Protein AF-A0AA35XM94-F1 (afdb_monomer)

Radius of gyration: 19.19 Å; Cα contacts (8 Å, |Δi|>4): 245; chains: 1; bounding box: 43×42×53 Å

pLDDT: mean 86.6, std 15.71, range [34.19, 97.94]

Nearest PDB structures (foldseek):
  2pz0-assembly1_A  TM=8.069E-01  e=9.575E-07  Caldanaerobacter subterraneus subsp. tengcongensis MB4
  2o55-assembly1_A  TM=7.259E-01  e=1.777E-05  Galdieria sulphuraria
  5t91-assembly1_A  TM=6.962E-01  e=1.569E-05  Bacillus subtilis subsp. subtilis str. 168
  5t9b-assembly1_G  TM=6.552E-01  e=2.278E-05  Bacillus subtilis subsp. subtilis str. 168
  4r7o-assembly5_E  TM=6.348E-01  e=8.400E-05  Bacillus anthracis str. Ames

Secondary structure (DSSP, 8-state):
-PPPPHHHH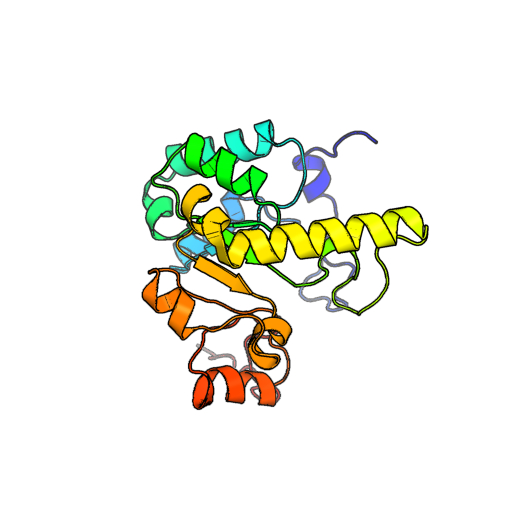TTSBTTTT---GGGTT-BPPPHHHHHHHHHHTT--EEEE--SS-HHHHHHHHHHHHHH-GGGGGTEEEEES-HHHHHHHHHH-TTS-EEEEE-TTTTTB-TTS-BS--SHHHHHHHHHHHHHHHHHIIIIIHHHTT-SEEEEBHHHHHTTSS-HHHHHHTT-EE-BB---SHHHHHIIIIIS---B--S-SSPTT--------

Foldseek 3Di:
DDDDDPVRQQVDQPCPVPPDPVSPSPGDDDPVRVVVVCVVVVAADAAEDDDDDLVVVLVVVVVVCVVPVVNQVRYEYEYCDLVSLLVNCVSPVSRAYEYEAEQLVQQADPVRHGPDPDPVSNVVSNVVSVVVLVCCLPPSCVSSVHQEYEYEPVCVVVVVDDQVSCVVVNHAYEYDDQEAPVSVCCCCPPVVHHYHYPDPDHPPDDDDDPPD

Structure (mmCIF, N/CA/C/O backbone):
data_AF-A0AA35XM94-F1
#
_entry.id   AF-A0AA35XM94-F1
#
loop_
_atom_site.group_PDB
_atom_site.id
_atom_site.type_symbol
_atom_site.label_atom_id
_atom_site.label_alt_id
_atom_site.label_comp_id
_atom_site.label_asym_id
_atom_site.label_entity_id
_atom_site.label_seq_id
_atom_site.pdbx_PDB_ins_code
_atom_site.Cartn_x
_atom_site.Cartn_y
_atom_site.Cartn_z
_atom_site.occupancy
_atom_site.B_iso_or_equiv
_atom_site.auth_seq_id
_atom_site.auth_comp_id
_atom_site.auth_asym_id
_atom_site.auth_atom_id
_atom_site.pdbx_PDB_model_num
ATOM 1 N N . MET A 1 1 ? 22.156 15.763 -5.539 1.00 34.19 1 MET A N 1
ATOM 2 C CA . MET A 1 1 ? 21.537 15.409 -6.837 1.00 34.19 1 MET A CA 1
ATOM 3 C C . MET A 1 1 ? 20.219 16.161 -6.951 1.00 34.19 1 MET A C 1
ATOM 5 O O . MET A 1 1 ? 19.369 15.981 -6.090 1.00 34.19 1 MET A O 1
ATOM 9 N N . GLY A 1 2 ? 20.091 17.080 -7.913 1.00 39.72 2 GLY A N 1
ATOM 10 C CA . GLY A 1 2 ? 18.893 17.915 -8.070 1.00 39.72 2 GLY A CA 1
ATOM 11 C C . GLY A 1 2 ? 17.691 17.101 -8.551 1.00 39.72 2 GLY A C 1
ATOM 12 O O . GLY A 1 2 ? 17.843 16.205 -9.380 1.00 39.72 2 GLY A O 1
ATOM 13 N N . ALA A 1 3 ? 16.502 17.389 -8.021 1.00 45.69 3 ALA A N 1
ATOM 14 C CA . ALA A 1 3 ? 15.280 16.701 -8.416 1.00 45.69 3 ALA A CA 1
ATOM 15 C C . ALA A 1 3 ? 14.979 16.956 -9.904 1.00 45.69 3 ALA A C 1
ATOM 17 O O . ALA A 1 3 ? 14.943 18.099 -10.355 1.00 45.69 3 ALA A O 1
ATOM 18 N N . VAL A 1 4 ? 14.751 15.891 -10.675 1.00 57.19 4 VAL A N 1
ATOM 19 C CA . VAL A 1 4 ? 14.356 16.013 -12.084 1.00 57.19 4 VAL A CA 1
ATOM 20 C C . VAL A 1 4 ? 12.900 16.480 -12.160 1.00 57.19 4 VAL A C 1
ATOM 22 O O . VAL A 1 4 ? 12.028 15.851 -11.546 1.00 57.19 4 VAL A O 1
ATOM 25 N N . SER A 1 5 ? 12.639 17.552 -12.918 1.00 58.47 5 SER A N 1
ATOM 26 C CA . SER A 1 5 ? 11.295 18.099 -13.152 1.00 58.47 5 SER A CA 1
ATOM 27 C C . SER A 1 5 ? 10.383 17.108 -13.888 1.00 58.47 5 SER A C 1
ATOM 29 O O . SER A 1 5 ? 10.854 16.257 -14.642 1.00 58.47 5 SER A O 1
ATOM 31 N N . CYS A 1 6 ? 9.066 17.225 -13.693 1.00 54.06 6 CYS A N 1
ATOM 32 C CA . CYS A 1 6 ? 8.070 16.338 -14.310 1.00 54.06 6 CYS A CA 1
ATOM 33 C C . CYS A 1 6 ? 8.180 16.322 -15.849 1.00 54.06 6 CYS A C 1
ATOM 35 O O . CYS A 1 6 ? 8.241 15.258 -16.463 1.00 54.06 6 CYS A O 1
ATOM 37 N N . THR A 1 7 ? 8.350 17.498 -16.463 1.00 48.09 7 THR A N 1
ATOM 38 C CA . THR A 1 7 ? 8.560 17.658 -17.912 1.00 48.09 7 THR A CA 1
ATOM 39 C C . THR A 1 7 ? 9.803 16.922 -18.403 1.00 48.09 7 THR A C 1
ATOM 41 O O . THR A 1 7 ? 9.774 16.304 -19.461 1.00 48.09 7 THR A O 1
ATOM 44 N N . ARG A 1 8 ? 10.886 16.929 -17.615 1.00 48.47 8 ARG A N 1
ATOM 45 C CA . ARG A 1 8 ? 12.134 16.241 -17.960 1.00 48.47 8 ARG A CA 1
ATOM 46 C C . ARG A 1 8 ? 12.056 14.732 -17.707 1.00 48.47 8 ARG A C 1
ATOM 48 O O . ARG A 1 8 ? 12.749 13.988 -18.386 1.00 48.47 8 ARG A O 1
ATOM 55 N N . ARG A 1 9 ? 11.182 14.260 -16.804 1.00 57.84 9 ARG A N 1
ATOM 56 C CA . ARG A 1 9 ? 10.916 12.820 -16.620 1.00 57.84 9 ARG A CA 1
ATOM 57 C C . ARG A 1 9 ? 10.095 12.206 -17.748 1.00 57.84 9 ARG A C 1
ATOM 59 O O . ARG A 1 9 ? 10.367 11.077 -18.117 1.00 57.84 9 ARG A O 1
ATOM 66 N N . ARG A 1 10 ? 9.180 12.963 -18.361 1.00 54.84 10 ARG A N 1
ATOM 67 C CA . ARG A 1 10 ? 8.447 12.548 -19.578 1.00 54.84 10 ARG A CA 1
ATOM 68 C C . ARG A 1 10 ? 9.329 12.389 -20.826 1.00 54.84 10 ARG A C 1
ATOM 70 O O . ARG A 1 10 ? 8.825 11.991 -21.875 1.00 54.84 10 ARG A O 1
ATOM 77 N N . LEU A 1 11 ? 10.603 12.775 -20.738 1.00 51.56 11 LEU A N 1
ATOM 78 C CA . LEU A 1 11 ? 11.608 12.539 -21.775 1.00 51.56 11 LEU A CA 1
ATOM 79 C C . LEU A 1 11 ? 12.367 11.228 -21.553 1.00 51.56 11 LEU A C 1
ATOM 81 O O . LEU A 1 11 ? 13.050 10.781 -22.468 1.00 51.56 11 LEU A O 1
ATOM 85 N N . PHE A 1 12 ? 12.283 10.636 -20.356 1.00 53.44 12 PHE A N 1
ATOM 86 C CA . PHE A 1 12 ? 12.864 9.326 -20.122 1.00 53.44 12 PHE A CA 1
ATOM 87 C C . PHE A 1 12 ? 11.940 8.262 -20.683 1.00 53.44 12 PHE A C 1
ATOM 89 O O . PHE A 1 12 ? 10.761 8.196 -20.334 1.00 53.44 12 PHE A O 1
ATOM 96 N N . ASP A 1 13 ? 12.528 7.442 -21.539 1.00 52.53 13 ASP A N 1
ATOM 97 C CA . ASP A 1 13 ? 11.918 6.226 -22.022 1.00 52.53 13 ASP A CA 1
ATOM 98 C C . ASP A 1 13 ? 11.781 5.239 -20.851 1.00 52.53 13 ASP A C 1
ATOM 100 O O . ASP A 1 13 ? 12.778 4.792 -20.275 1.00 52.53 13 ASP A O 1
ATOM 104 N N . SER A 1 14 ? 10.543 4.942 -20.457 1.00 58.03 14 SER A N 1
ATOM 105 C CA . SER A 1 14 ? 10.250 3.934 -19.429 1.00 58.03 14 SER A CA 1
ATOM 106 C C . SER A 1 14 ? 10.306 2.505 -19.976 1.00 58.03 14 SER A C 1
ATOM 108 O O . SER A 1 14 ? 10.169 1.553 -19.207 1.00 58.03 14 SER A O 1
ATOM 110 N N . HIS A 1 15 ? 10.512 2.346 -21.286 1.00 49.50 15 HIS A N 1
ATOM 111 C CA . HIS A 1 15 ? 10.480 1.072 -21.987 1.00 49.50 15 HIS A CA 1
ATOM 112 C C . HIS A 1 15 ? 11.761 0.246 -21.853 1.00 49.50 15 HIS A C 1
ATOM 114 O O . HIS A 1 15 ? 11.694 -0.952 -22.064 1.00 49.50 15 HIS A O 1
ATOM 120 N N . SER A 1 16 ? 12.915 0.813 -21.486 1.00 51.84 16 SER A N 1
ATOM 121 C CA . SER A 1 16 ? 14.226 0.147 -21.670 1.00 51.84 16 SER A CA 1
ATOM 122 C C . SER A 1 16 ? 14.401 -1.230 -21.000 1.00 51.84 16 SER A C 1
ATOM 124 O O . SER A 1 16 ? 15.304 -1.978 -21.370 1.00 51.84 16 SER A O 1
ATOM 126 N N . ILE A 1 17 ? 13.540 -1.583 -20.041 1.00 54.03 17 ILE A N 1
ATOM 127 C CA . ILE A 1 17 ? 13.488 -2.903 -19.388 1.00 54.03 17 ILE A CA 1
ATOM 128 C C . ILE A 1 17 ? 12.550 -3.913 -20.077 1.00 54.03 17 ILE A C 1
ATOM 130 O O . ILE A 1 17 ? 12.655 -5.113 -19.836 1.00 54.03 17 ILE A O 1
ATOM 134 N N . TYR A 1 18 ? 11.642 -3.454 -20.933 1.00 56.31 18 TYR A N 1
ATOM 135 C CA . TYR A 1 18 ? 10.756 -4.273 -21.748 1.00 56.31 18 TYR A CA 1
ATOM 136 C C . TYR A 1 18 ? 11.357 -4.333 -23.158 1.00 56.31 18 TYR A C 1
ATOM 138 O O . TYR A 1 18 ? 11.629 -3.318 -23.770 1.00 56.31 18 TYR A O 1
ATOM 146 N N . THR A 1 19 ? 11.614 -5.517 -23.703 1.00 57.38 19 THR A N 1
ATOM 147 C CA . THR A 1 19 ? 12.316 -5.662 -24.998 1.00 57.38 19 THR A CA 1
ATOM 148 C C . THR A 1 19 ? 11.381 -5.681 -26.211 1.00 57.38 19 THR A C 1
ATOM 150 O O . THR A 1 19 ? 11.792 -6.045 -27.312 1.00 57.38 19 THR A O 1
ATOM 153 N N . ARG A 1 20 ? 10.101 -5.339 -26.025 1.00 66.50 20 ARG A N 1
ATOM 154 C CA . ARG A 1 20 ? 9.073 -5.469 -27.064 1.00 66.50 20 ARG A CA 1
ATOM 155 C C . ARG A 1 20 ? 8.800 -4.148 -27.767 1.00 66.50 20 ARG A C 1
ATOM 157 O O . ARG A 1 20 ? 8.293 -3.220 -27.154 1.00 66.50 20 ARG A O 1
ATOM 164 N N . SER A 1 21 ? 8.998 -4.121 -29.081 1.00 75.50 21 SER A N 1
ATOM 165 C CA . SER A 1 21 ? 8.790 -2.938 -29.930 1.00 75.50 21 SER A CA 1
ATOM 166 C C . SER A 1 21 ? 7.402 -2.291 -29.824 1.00 75.50 21 SER A C 1
ATOM 168 O O . SER A 1 21 ? 7.266 -1.121 -30.157 1.00 75.50 21 SER A O 1
ATOM 170 N N . GLU A 1 22 ? 6.384 -3.026 -29.366 1.00 77.06 22 GLU A N 1
ATOM 171 C CA . GLU A 1 22 ? 5.016 -2.525 -29.150 1.00 77.06 22 GLU A CA 1
ATOM 172 C C . GLU A 1 22 ? 4.915 -1.419 -28.086 1.00 77.06 22 GLU A C 1
ATOM 174 O O . GLU A 1 22 ? 3.964 -0.649 -28.107 1.00 77.06 22 GLU A O 1
ATOM 179 N N . PHE A 1 23 ? 5.908 -1.297 -27.203 1.00 77.19 23 PHE A N 1
ATOM 180 C CA . PHE A 1 23 ? 5.962 -0.267 -26.159 1.00 77.19 23 PHE A CA 1
ATOM 181 C C . PHE A 1 23 ? 7.021 0.815 -26.450 1.00 77.19 23 PHE A C 1
ATOM 183 O O . PHE A 1 23 ? 7.382 1.600 -25.570 1.00 77.19 23 PHE A O 1
ATOM 190 N N . ALA A 1 24 ? 7.560 0.859 -27.673 1.00 76.19 24 ALA A N 1
ATOM 191 C CA . ALA A 1 24 ? 8.525 1.879 -28.059 1.00 76.19 24 ALA A CA 1
ATOM 192 C C . ALA A 1 24 ? 7.877 3.276 -28.035 1.00 76.19 24 ALA A C 1
ATOM 194 O O . ALA A 1 24 ? 6.868 3.517 -28.694 1.00 76.19 24 ALA A O 1
ATOM 195 N N . GLY A 1 25 ? 8.486 4.217 -27.307 1.00 78.50 25 GLY A N 1
ATOM 196 C CA . GLY A 1 25 ? 7.983 5.591 -27.177 1.00 78.50 25 GLY A CA 1
ATOM 197 C C . GLY A 1 25 ? 7.041 5.827 -25.991 1.00 78.50 25 GLY A C 1
ATOM 198 O O . GLY A 1 25 ? 6.591 6.963 -25.806 1.00 78.50 25 GLY A O 1
ATOM 199 N N . GLU A 1 26 ? 6.788 4.801 -25.174 1.00 82.25 26 GLU A N 1
ATOM 200 C CA . GLU A 1 26 ? 6.052 4.934 -23.917 1.00 82.25 26 GLU A CA 1
ATOM 201 C C . GLU A 1 26 ? 6.759 5.872 -22.930 1.00 82.25 26 GLU A C 1
ATOM 203 O O . GLU A 1 26 ? 7.988 5.911 -22.816 1.00 82.25 26 GLU A O 1
ATOM 208 N N . ARG A 1 27 ? 5.966 6.651 -22.190 1.00 83.56 27 ARG A N 1
ATOM 209 C CA . ARG A 1 27 ? 6.465 7.682 -21.268 1.00 83.56 27 ARG A CA 1
ATOM 210 C C . ARG A 1 27 ? 5.976 7.426 -19.856 1.00 83.56 27 ARG A C 1
ATOM 212 O O . ARG A 1 27 ? 4.884 6.912 -19.648 1.00 83.56 27 ARG A O 1
ATOM 219 N N . ILE A 1 28 ? 6.734 7.920 -18.877 1.00 85.62 28 ILE A N 1
ATOM 220 C CA . ILE A 1 28 ? 6.298 7.920 -17.477 1.00 85.62 28 ILE A CA 1
ATOM 221 C C . ILE A 1 28 ? 4.973 8.703 -17.355 1.00 85.62 28 ILE A C 1
ATOM 223 O O . ILE A 1 28 ? 4.965 9.914 -17.633 1.00 85.62 28 ILE A O 1
ATOM 227 N N . PRO A 1 29 ? 3.871 8.060 -16.923 1.00 88.62 29 PRO A N 1
ATOM 228 C CA . PRO A 1 29 ? 2.588 8.731 -16.782 1.00 88.62 29 PRO A CA 1
ATOM 229 C C . PRO A 1 29 ? 2.626 9.730 -15.623 1.00 88.62 29 PRO A C 1
ATOM 231 O O . PRO A 1 29 ? 3.345 9.568 -14.634 1.00 88.62 29 PRO A O 1
ATOM 234 N N . THR A 1 30 ? 1.830 10.792 -15.731 1.00 91.75 30 THR A N 1
ATOM 235 C CA . THR A 1 30 ? 1.529 11.656 -14.581 1.00 91.75 30 THR A CA 1
ATOM 236 C C . THR A 1 30 ? 0.413 11.061 -13.746 1.00 91.75 30 THR A C 1
ATOM 238 O O . THR A 1 30 ? -0.444 10.382 -14.300 1.00 91.75 30 THR A O 1
ATOM 241 N N . LEU A 1 31 ? 0.362 11.415 -12.457 1.00 91.75 31 LEU A N 1
ATOM 242 C CA . LEU A 1 31 ? -0.720 11.008 -11.558 1.00 91.75 31 LEU A CA 1
ATOM 243 C C . LEU A 1 31 ? -2.102 11.270 -12.174 1.00 91.75 31 LEU A C 1
ATOM 245 O O . LEU A 1 31 ? -2.857 10.326 -12.332 1.00 91.75 31 LEU A O 1
ATOM 249 N N . ASN A 1 32 ? -2.382 12.495 -12.633 1.00 92.81 32 ASN A N 1
ATOM 250 C CA . ASN A 1 32 ? -3.680 12.824 -13.239 1.00 92.81 32 ASN A CA 1
ATOM 251 C C . ASN A 1 32 ? -4.005 11.970 -14.470 1.00 92.81 32 ASN A C 1
ATOM 253 O O . ASN A 1 32 ? -5.125 11.511 -14.594 1.00 92.81 32 ASN A O 1
ATOM 257 N N . GLY A 1 33 ? -3.014 11.681 -15.318 1.00 93.19 33 GLY A N 1
ATOM 258 C CA . GLY A 1 33 ? -3.236 10.838 -16.499 1.00 93.19 33 GLY A CA 1
ATOM 259 C C . GLY A 1 33 ? -3.525 9.380 -16.134 1.00 93.19 33 GLY A C 1
ATOM 260 O O . GLY A 1 33 ? -4.333 8.736 -16.787 1.00 93.19 33 GLY A O 1
ATOM 261 N N . ALA A 1 34 ? -2.901 8.866 -15.070 1.00 93.06 34 ALA A N 1
ATOM 262 C CA . ALA A 1 34 ? -3.232 7.545 -14.544 1.00 93.06 34 ALA A CA 1
ATOM 263 C C . ALA A 1 34 ? -4.626 7.529 -13.894 1.00 93.06 34 ALA A C 1
ATOM 265 O O . ALA A 1 34 ? -5.375 6.580 -14.097 1.00 93.06 34 ALA A O 1
ATOM 266 N N . LEU A 1 35 ? -4.985 8.585 -13.154 1.00 94.31 35 LEU A N 1
ATOM 267 C CA . LEU A 1 35 ? -6.313 8.734 -12.559 1.00 94.31 35 LEU A CA 1
ATOM 268 C C . LEU A 1 35 ? -7.404 8.792 -13.632 1.00 94.31 35 LEU A C 1
ATOM 270 O O . LEU A 1 35 ? -8.384 8.074 -13.493 1.00 94.31 35 LEU A O 1
ATOM 274 N N . ASP A 1 36 ? -7.200 9.555 -14.711 1.00 94.62 36 ASP A N 1
ATOM 275 C CA . ASP A 1 36 ? -8.150 9.659 -15.830 1.00 94.62 36 ASP A CA 1
ATOM 276 C C . ASP A 1 36 ? -8.472 8.274 -16.415 1.00 94.62 36 ASP A C 1
ATOM 278 O O . ASP A 1 36 ? -9.636 7.906 -16.544 1.00 94.62 36 ASP A O 1
ATOM 282 N N . VAL A 1 37 ? -7.440 7.468 -16.688 1.00 93.94 37 VAL A N 1
ATOM 283 C CA . VAL A 1 37 ? -7.606 6.100 -17.210 1.00 93.94 37 VAL A CA 1
ATOM 284 C C . VAL A 1 37 ? -8.312 5.197 -16.199 1.00 93.94 37 VAL A C 1
ATOM 286 O O . VAL A 1 37 ? -9.187 4.415 -16.564 1.00 93.94 37 VAL A O 1
ATOM 289 N N . CYS A 1 38 ? -7.944 5.272 -14.919 1.00 93.56 38 CYS A N 1
ATOM 290 C CA . CYS A 1 38 ? -8.589 4.450 -13.900 1.00 93.56 38 CYS A CA 1
ATOM 291 C C . CYS A 1 38 ? -10.059 4.829 -13.683 1.00 93.56 38 CYS A C 1
ATOM 293 O O . CYS A 1 38 ? -10.867 3.950 -13.403 1.00 93.56 38 CYS A O 1
ATOM 295 N N . GLU A 1 39 ? -10.411 6.107 -13.812 1.00 92.69 39 GLU A N 1
ATOM 296 C CA . GLU A 1 39 ? -11.794 6.579 -13.747 1.00 92.69 39 GLU A CA 1
ATOM 297 C C . GLU A 1 39 ? -12.599 6.117 -14.963 1.00 92.69 39 GLU A C 1
ATOM 299 O O . GLU A 1 39 ? -13.701 5.598 -14.789 1.00 92.69 39 GLU A O 1
ATOM 304 N N . GLU A 1 40 ? -12.034 6.234 -16.169 1.00 95.75 40 GLU A N 1
ATOM 305 C CA . GLU A 1 40 ? -12.649 5.755 -17.414 1.00 95.75 40 GLU A CA 1
ATOM 306 C C . GLU A 1 40 ? -12.949 4.248 -17.367 1.00 95.75 40 GLU A C 1
ATOM 308 O O . GLU A 1 40 ? -14.000 3.804 -17.825 1.00 95.75 40 GLU A O 1
ATOM 313 N N . LEU A 1 41 ? -12.048 3.468 -16.766 1.00 95.75 41 LEU A N 1
ATOM 314 C CA . LEU A 1 41 ? -12.160 2.012 -16.641 1.00 95.75 41 LEU A CA 1
ATOM 315 C C . LEU A 1 41 ? -12.875 1.539 -15.363 1.00 95.75 41 LEU A C 1
ATOM 317 O O . LEU A 1 41 ? -12.895 0.339 -15.094 1.00 95.75 41 LEU A O 1
ATOM 321 N N . ASP A 1 42 ? -13.438 2.454 -14.570 1.00 93.94 42 ASP A N 1
ATOM 322 C CA . ASP A 1 42 ? -14.150 2.153 -13.320 1.00 93.94 42 ASP A CA 1
ATOM 323 C C . ASP A 1 42 ? -13.323 1.349 -12.288 1.00 93.94 42 ASP A C 1
ATOM 325 O O . ASP A 1 42 ? -13.824 0.465 -11.593 1.00 93.94 42 ASP A O 1
ATOM 329 N N . LEU A 1 43 ? -12.024 1.643 -12.179 1.00 94.44 43 LEU A N 1
ATOM 330 C CA . LEU A 1 43 ? -11.094 0.904 -11.322 1.00 94.44 43 LEU A CA 1
ATOM 331 C C . LEU A 1 43 ? -11.014 1.467 -9.895 1.00 94.44 43 LEU A C 1
ATOM 333 O O . LEU A 1 43 ? -11.134 2.669 -9.654 1.00 94.44 43 LEU A O 1
ATOM 337 N N . VAL A 1 44 ? -10.715 0.573 -8.946 1.00 93.81 44 VAL A N 1
ATOM 338 C CA . VAL A 1 44 ? -10.277 0.907 -7.581 1.00 93.81 44 VAL A CA 1
ATOM 339 C C . VAL A 1 44 ? -8.750 0.926 -7.550 1.00 93.81 44 VAL A C 1
ATOM 341 O O . VAL A 1 44 ? -8.105 0.017 -8.075 1.00 93.81 44 VAL A O 1
ATOM 344 N N . LEU A 1 45 ? -8.158 1.945 -6.926 1.00 94.94 45 LEU A N 1
ATOM 345 C CA . LEU A 1 45 ? -6.712 2.149 -6.918 1.00 94.94 45 LEU A CA 1
ATOM 346 C C . LEU A 1 45 ? -6.107 1.931 -5.535 1.00 94.94 45 LEU A C 1
ATOM 348 O O . LEU A 1 45 ? -6.532 2.521 -4.540 1.00 94.94 45 LEU A O 1
ATOM 352 N N . PHE A 1 46 ? -5.004 1.187 -5.513 1.00 95.94 46 PHE A N 1
ATOM 353 C CA . PHE A 1 46 ? -4.037 1.215 -4.423 1.00 95.94 46 PHE A CA 1
ATOM 354 C C . PHE A 1 46 ? -2.877 2.122 -4.815 1.00 95.94 46 PHE A C 1
ATOM 356 O O . PHE A 1 46 ? -2.000 1.740 -5.589 1.00 95.94 46 PHE A O 1
ATOM 363 N N . LEU A 1 47 ? -2.894 3.355 -4.308 1.00 95.62 47 LEU A N 1
ATOM 364 C CA . LEU A 1 47 ? -1.893 4.358 -4.650 1.00 95.62 47 LEU A CA 1
ATOM 365 C C . LEU A 1 47 ? -0.752 4.324 -3.630 1.00 95.62 47 LEU A C 1
ATOM 367 O O . LEU A 1 47 ? -0.883 4.817 -2.507 1.00 95.62 47 LEU A O 1
ATOM 371 N N . GLU A 1 48 ? 0.371 3.725 -4.024 1.00 95.31 48 GLU A N 1
ATOM 372 C CA . GLU A 1 48 ? 1.532 3.574 -3.149 1.00 95.31 48 GLU A CA 1
ATOM 373 C C . GLU A 1 48 ? 2.333 4.878 -3.006 1.00 95.31 48 GLU A C 1
ATOM 375 O O . GLU A 1 48 ? 2.873 5.431 -3.967 1.00 95.31 48 GLU A O 1
ATOM 380 N N . LEU A 1 49 ? 2.473 5.348 -1.768 1.00 93.56 49 LEU A N 1
ATOM 381 C CA . LEU A 1 49 ? 3.249 6.528 -1.414 1.00 93.56 49 LEU A CA 1
ATOM 382 C C . LEU A 1 49 ? 4.729 6.155 -1.248 1.00 93.56 49 LEU A C 1
ATOM 384 O O . LEU A 1 49 ? 5.169 5.744 -0.166 1.00 93.56 49 LEU A O 1
ATOM 388 N N . LYS A 1 50 ? 5.502 6.324 -2.328 1.00 85.25 50 LYS A N 1
ATOM 389 C CA . LYS A 1 50 ? 6.953 6.077 -2.372 1.00 85.25 50 LYS A CA 1
ATOM 390 C C . 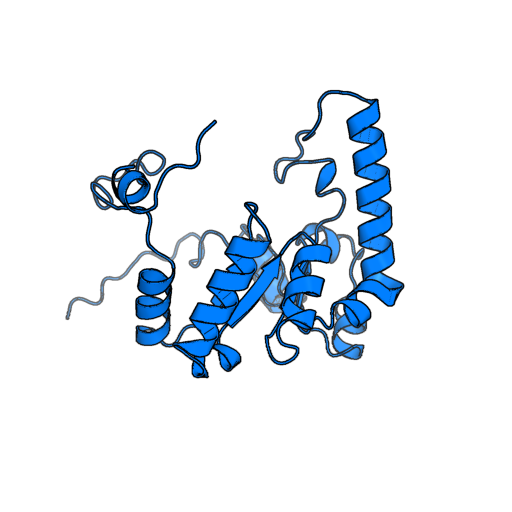LYS A 1 50 ? 7.776 7.362 -2.290 1.00 85.25 50 LYS A C 1
ATOM 392 O O . LYS A 1 50 ? 7.816 8.124 -3.249 1.00 85.25 50 LYS A O 1
ATOM 397 N N . GLY A 1 51 ? 8.542 7.513 -1.205 1.00 70.44 51 GLY A N 1
ATOM 398 C CA . GLY A 1 51 ? 9.669 8.453 -1.088 1.00 70.44 51 GLY A CA 1
ATOM 399 C C . GLY A 1 51 ? 9.375 9.931 -1.410 1.00 70.44 51 GLY A C 1
ATOM 400 O O . GLY A 1 51 ? 8.245 10.342 -1.643 1.00 70.44 51 GLY A O 1
ATOM 401 N N . GLY A 1 52 ? 10.419 10.764 -1.408 1.00 70.50 52 GLY A N 1
ATOM 402 C CA . GLY A 1 52 ? 10.322 12.197 -1.725 1.00 70.50 52 GLY A CA 1
ATOM 403 C C . GLY A 1 52 ? 10.030 13.109 -0.527 1.00 70.50 52 GLY A C 1
ATOM 404 O O . GLY A 1 52 ? 9.929 12.665 0.616 1.00 70.50 52 GLY A O 1
ATOM 405 N N . SER A 1 53 ? 9.940 14.419 -0.790 1.00 84.31 53 SER A N 1
ATOM 406 C CA . SER A 1 53 ? 9.582 15.396 0.245 1.00 84.31 53 SER A CA 1
ATOM 407 C C . SER A 1 53 ? 8.160 15.123 0.719 1.00 84.31 53 SER A C 1
ATOM 409 O O . SER A 1 53 ? 7.216 15.220 -0.069 1.00 84.31 53 SER A O 1
ATOM 411 N N . THR A 1 54 ? 8.014 14.800 2.003 1.00 88.19 54 THR A N 1
ATOM 412 C CA . THR A 1 54 ? 6.715 14.503 2.609 1.00 88.19 54 THR A CA 1
ATOM 413 C C . THR A 1 54 ? 5.692 15.599 2.341 1.00 88.19 54 THR A C 1
ATOM 415 O O . THR A 1 54 ? 4.560 15.300 1.982 1.00 88.19 54 THR A O 1
ATOM 418 N N . ASP A 1 55 ? 6.095 16.861 2.455 1.00 90.44 55 ASP A N 1
ATOM 419 C CA . ASP A 1 55 ? 5.174 17.988 2.313 1.00 90.44 55 ASP A CA 1
ATOM 420 C C . ASP A 1 55 ? 4.669 18.135 0.879 1.00 90.44 55 ASP A C 1
ATOM 422 O O . ASP A 1 55 ? 3.533 18.549 0.660 1.00 90.44 55 ASP A O 1
ATOM 426 N N . ASN A 1 56 ? 5.488 17.762 -0.109 1.00 91.38 56 ASN A N 1
ATOM 427 C CA . ASN A 1 56 ? 5.050 17.741 -1.501 1.00 91.38 56 ASN A CA 1
ATOM 428 C C . ASN A 1 56 ? 4.050 16.607 -1.735 1.00 91.38 56 ASN A C 1
ATOM 430 O O . ASN A 1 56 ? 3.026 16.842 -2.360 1.00 91.38 56 ASN A O 1
ATOM 434 N N . VAL A 1 57 ? 4.310 15.411 -1.193 1.00 92.12 57 VAL A N 1
ATOM 435 C CA . VAL A 1 57 ? 3.385 14.270 -1.303 1.00 92.12 57 VAL A CA 1
ATOM 436 C C . VAL A 1 57 ? 2.032 14.611 -0.677 1.00 92.12 57 VAL A C 1
ATOM 438 O O . VAL A 1 57 ? 1.004 14.444 -1.323 1.00 92.12 57 VAL A O 1
ATOM 441 N N . LEU A 1 58 ? 2.024 15.155 0.543 1.00 93.50 58 LEU A N 1
ATOM 442 C CA . LEU A 1 58 ? 0.787 15.542 1.227 1.00 93.50 58 LEU A CA 1
ATOM 443 C C . LEU A 1 58 ? 0.030 16.636 0.472 1.00 93.50 58 LEU A C 1
ATOM 445 O O . LEU A 1 58 ? -1.187 16.553 0.343 1.00 93.50 58 LEU A O 1
ATOM 449 N N . ARG A 1 59 ? 0.739 17.636 -0.067 1.00 93.75 59 ARG A N 1
ATOM 450 C CA . ARG A 1 59 ? 0.120 18.687 -0.883 1.00 93.75 59 ARG A CA 1
ATOM 451 C C . ARG A 1 59 ? -0.533 18.112 -2.134 1.00 93.75 59 ARG A C 1
ATOM 453 O O . ARG A 1 59 ? -1.693 18.408 -2.375 1.00 93.75 59 ARG A O 1
ATOM 460 N N . THR A 1 60 ? 0.168 17.243 -2.860 1.00 93.81 60 THR A N 1
ATOM 461 C CA . THR A 1 60 ? -0.371 16.591 -4.059 1.00 93.81 60 THR A CA 1
ATOM 462 C C . THR A 1 60 ? -1.587 15.726 -3.738 1.00 93.81 60 THR A C 1
ATOM 464 O O . THR A 1 60 ? -2.569 15.781 -4.466 1.00 93.81 60 THR A O 1
ATOM 467 N N . ILE A 1 61 ? -1.571 14.971 -2.635 1.00 94.62 61 ILE A N 1
ATOM 468 C CA . ILE A 1 61 ? -2.742 14.195 -2.192 1.00 94.62 61 ILE A CA 1
ATOM 469 C C . ILE A 1 61 ? -3.917 15.127 -1.879 1.00 94.62 61 ILE A C 1
ATOM 471 O O . ILE A 1 61 ? -5.048 14.853 -2.272 1.00 94.62 61 ILE A O 1
ATOM 475 N N . LYS A 1 62 ? -3.656 16.232 -1.174 1.00 94.44 62 LYS A N 1
ATOM 476 C CA . LYS A 1 62 ? -4.688 17.210 -0.831 1.00 94.44 62 LYS A CA 1
ATOM 477 C C . LYS A 1 62 ? -5.306 17.833 -2.080 1.00 94.44 62 LYS A C 1
ATOM 479 O O . LYS A 1 62 ? -6.523 17.893 -2.177 1.00 94.44 62 LYS A O 1
ATOM 484 N N . GLU A 1 63 ? -4.477 18.280 -3.019 1.00 94.75 63 GLU A N 1
ATOM 485 C CA . GLU A 1 63 ? -4.913 18.836 -4.305 1.00 94.75 63 GLU A CA 1
ATOM 486 C C . GLU A 1 63 ? -5.730 17.804 -5.094 1.00 94.75 63 GLU A C 1
ATOM 488 O O . GLU A 1 63 ? -6.835 18.115 -5.521 1.00 94.75 63 GLU A O 1
ATOM 493 N N . MET A 1 64 ? -5.266 16.552 -5.168 1.00 95.06 64 MET A N 1
ATOM 494 C CA . MET A 1 64 ? -5.971 15.455 -5.839 1.00 95.06 64 MET A CA 1
ATOM 495 C C . MET A 1 64 ? -7.399 15.255 -5.306 1.00 95.06 64 MET A C 1
ATOM 497 O O . MET A 1 64 ? -8.340 15.203 -6.093 1.00 95.06 64 MET A O 1
ATOM 501 N N . PHE A 1 65 ? -7.587 15.169 -3.983 1.00 94.94 65 PHE A N 1
ATOM 502 C CA . PHE A 1 65 ? -8.924 14.989 -3.399 1.00 94.94 65 PHE A CA 1
ATOM 503 C C . PHE A 1 65 ? -9.784 16.260 -3.434 1.00 94.94 65 PHE A C 1
ATOM 505 O O . PHE A 1 65 ? -11.008 16.156 -3.452 1.00 94.94 65 PHE A O 1
ATOM 512 N N . LEU A 1 66 ? -9.178 17.452 -3.458 1.00 94.38 66 LEU A N 1
ATOM 513 C CA . LEU A 1 66 ? -9.915 18.706 -3.652 1.00 94.38 66 LEU A CA 1
ATOM 514 C C . LEU A 1 66 ? -10.446 18.833 -5.084 1.00 94.38 66 LEU A C 1
ATOM 516 O O . LEU A 1 66 ? -11.582 19.256 -5.276 1.00 94.38 66 LEU A O 1
ATOM 520 N N . GLU A 1 67 ? -9.634 18.465 -6.074 1.00 95.12 67 GLU A N 1
ATOM 521 C CA . GLU A 1 67 ? -10.007 18.500 -7.490 1.00 95.12 67 GLU A CA 1
ATOM 522 C C . GLU A 1 67 ? -10.981 17.373 -7.857 1.00 95.12 67 GLU A C 1
ATOM 524 O O . GLU A 1 67 ? -11.848 17.567 -8.708 1.00 95.12 67 GLU A O 1
ATOM 529 N N . ARG A 1 68 ? -10.858 16.203 -7.214 1.00 94.31 68 ARG A N 1
ATOM 530 C CA . ARG A 1 68 ? -11.653 15.001 -7.513 1.00 94.31 68 ARG A CA 1
ATOM 531 C C . ARG A 1 68 ? -12.182 14.329 -6.235 1.00 94.31 68 ARG A C 1
ATOM 533 O O . ARG A 1 68 ? -11.695 13.262 -5.853 1.00 94.31 68 ARG A O 1
ATOM 540 N N . PRO A 1 69 ? -13.188 14.912 -5.554 1.00 92.88 69 PRO A N 1
ATOM 541 C CA . PRO A 1 69 ? -13.671 14.394 -4.270 1.00 92.88 69 PRO A CA 1
ATOM 542 C C . PRO A 1 69 ? -14.208 12.957 -4.320 1.00 92.88 69 PRO A C 1
ATOM 544 O O . PRO A 1 69 ? -14.075 12.221 -3.345 1.00 92.88 69 PRO A O 1
ATOM 547 N N . HIS A 1 70 ? -14.773 12.529 -5.454 1.00 92.25 70 HIS A N 1
ATOM 548 C CA . HIS A 1 70 ? -15.299 11.170 -5.653 1.00 92.25 70 HIS A CA 1
ATOM 549 C C . HIS A 1 70 ? -14.213 10.085 -5.641 1.00 92.25 70 HIS A C 1
ATOM 551 O O . HIS A 1 70 ? -14.527 8.910 -5.457 1.00 92.25 70 HIS A O 1
ATOM 557 N N . LEU A 1 71 ? -12.930 10.450 -5.767 1.00 92.56 71 LEU A N 1
ATOM 558 C CA . LEU A 1 71 ? -11.826 9.505 -5.589 1.00 92.56 71 LEU A CA 1
ATOM 559 C C . LEU A 1 71 ? -11.739 8.959 -4.159 1.00 92.56 71 LEU A C 1
ATOM 561 O O . LEU A 1 71 ? -11.116 7.917 -3.960 1.00 92.56 71 LEU A O 1
ATOM 565 N N . ALA A 1 72 ? -12.354 9.614 -3.167 1.00 90.88 72 ALA A N 1
ATOM 566 C CA . ALA A 1 72 ? -12.352 9.148 -1.777 1.00 90.88 72 ALA A CA 1
ATOM 567 C C . ALA A 1 72 ? -12.943 7.737 -1.619 1.00 90.88 72 ALA A C 1
ATOM 569 O O . ALA A 1 72 ? -12.496 6.984 -0.756 1.00 90.88 72 ALA A O 1
ATOM 570 N N . ASP A 1 73 ? -13.876 7.358 -2.496 1.00 91.38 73 ASP A N 1
ATOM 571 C CA . ASP A 1 73 ? -14.527 6.045 -2.475 1.00 91.38 73 ASP A CA 1
ATOM 572 C C . ASP A 1 73 ? -13.771 4.983 -3.294 1.00 91.38 73 ASP A C 1
ATOM 574 O O . ASP A 1 73 ? -14.101 3.799 -3.242 1.00 91.38 73 ASP A O 1
ATOM 578 N N . ARG A 1 74 ? -12.756 5.393 -4.068 1.00 91.81 74 ARG A N 1
ATOM 579 C CA . ARG A 1 74 ? -12.070 4.541 -5.058 1.00 91.81 74 ARG A CA 1
ATOM 580 C C . ARG A 1 74 ? -10.573 4.405 -4.837 1.00 91.81 74 ARG A C 1
ATOM 582 O O . ARG A 1 74 ? -9.961 3.492 -5.384 1.00 91.81 74 ARG A O 1
ATOM 589 N N . VAL A 1 75 ? -9.967 5.302 -4.070 1.00 95.31 75 VAL A N 1
ATOM 590 C CA . VAL A 1 75 ? -8.523 5.333 -3.852 1.00 95.31 75 VAL A CA 1
ATOM 591 C C . VAL A 1 75 ? -8.221 4.983 -2.405 1.00 95.31 75 VAL A C 1
ATOM 593 O O . VAL A 1 75 ? -8.612 5.690 -1.479 1.00 95.31 75 VAL A O 1
ATOM 596 N N . CYS A 1 76 ? -7.440 3.925 -2.212 1.00 96.38 76 CYS A N 1
ATOM 597 C CA . CYS A 1 76 ? -6.790 3.645 -0.943 1.00 96.38 76 CYS A CA 1
ATOM 598 C C . CYS A 1 76 ? -5.307 4.010 -1.051 1.00 96.38 76 CYS A C 1
ATOM 600 O O . CYS A 1 76 ? -4.576 3.494 -1.900 1.00 96.38 76 CYS A O 1
ATOM 602 N N . LEU A 1 77 ? -4.859 4.921 -0.187 1.00 97.12 77 LEU A N 1
ATOM 603 C CA . LEU A 1 77 ? -3.453 5.300 -0.105 1.00 97.12 77 LEU A CA 1
ATOM 604 C C . LEU A 1 77 ? -2.687 4.258 0.698 1.00 97.12 77 LEU A C 1
ATOM 606 O O . LEU A 1 77 ? -3.031 3.990 1.851 1.00 97.12 77 LEU A O 1
ATOM 610 N N . VAL A 1 78 ? -1.630 3.701 0.111 1.00 97.12 78 VAL A N 1
ATOM 611 C CA . VAL A 1 78 ? -0.842 2.638 0.742 1.00 97.12 78 VAL A CA 1
ATOM 612 C C . VAL A 1 78 ? 0.615 3.036 0.924 1.00 97.12 78 VAL A C 1
ATOM 614 O O . VAL A 1 78 ? 1.162 3.815 0.149 1.00 97.12 78 VAL A O 1
ATOM 617 N N . SER A 1 79 ? 1.269 2.563 1.982 1.00 95.75 79 SER A N 1
ATOM 618 C CA . SER A 1 79 ? 2.697 2.828 2.192 1.00 95.75 79 SER A CA 1
ATOM 619 C C . SER A 1 79 ? 3.339 1.783 3.092 1.00 95.75 79 SER A C 1
ATOM 621 O O . SER A 1 79 ? 2.682 1.243 3.978 1.00 95.75 79 SER A O 1
ATOM 623 N N . PHE A 1 80 ? 4.645 1.583 2.921 1.00 93.88 80 PHE A N 1
ATOM 624 C CA . PHE A 1 80 ? 5.507 0.877 3.874 1.00 93.88 80 PHE A CA 1
ATOM 625 C C . PHE A 1 80 ? 5.900 1.734 5.083 1.00 93.88 80 PHE A C 1
ATOM 627 O O . PHE A 1 80 ? 6.482 1.228 6.039 1.00 93.88 80 PHE A O 1
ATOM 634 N N . TRP A 1 81 ? 5.609 3.040 5.059 1.00 92.62 81 TRP A N 1
ATOM 635 C CA . TRP A 1 81 ? 6.055 3.988 6.077 1.00 92.62 81 TRP A CA 1
ATOM 636 C C . TRP A 1 81 ? 4.888 4.442 6.968 1.00 92.62 81 TRP A C 1
ATOM 638 O O . TRP A 1 81 ? 4.127 5.326 6.562 1.00 92.62 81 TRP A O 1
ATOM 648 N N . PRO A 1 82 ? 4.766 3.929 8.211 1.00 93.38 82 PRO A N 1
ATOM 649 C CA . PRO A 1 82 ? 3.688 4.293 9.137 1.00 93.38 82 PRO A CA 1
ATOM 650 C C . PRO A 1 82 ? 3.507 5.801 9.317 1.00 93.38 82 PRO A C 1
ATOM 652 O O . PRO A 1 82 ? 2.394 6.321 9.299 1.00 93.38 82 PRO A O 1
ATOM 655 N N . TRP A 1 83 ? 4.614 6.536 9.439 1.00 93.00 83 TRP A N 1
ATOM 656 C CA . TRP A 1 83 ? 4.578 7.982 9.650 1.00 93.00 83 TRP A CA 1
ATOM 657 C C . TRP A 1 83 ? 3.937 8.736 8.476 1.00 93.00 83 TRP A C 1
ATOM 659 O O . TRP A 1 83 ? 3.377 9.813 8.687 1.00 93.00 83 TRP A O 1
ATOM 669 N N . MET A 1 84 ? 4.008 8.200 7.250 1.00 94.50 84 MET A N 1
ATOM 670 C CA . MET A 1 84 ? 3.391 8.822 6.078 1.00 94.50 84 MET A CA 1
ATOM 671 C C . MET A 1 84 ? 1.872 8.708 6.176 1.00 94.50 84 MET A C 1
ATOM 673 O O . MET A 1 84 ? 1.176 9.713 6.060 1.00 94.50 84 MET A O 1
ATOM 677 N N . LEU A 1 85 ? 1.370 7.509 6.487 1.00 95.25 85 LEU A N 1
ATOM 678 C CA . LEU A 1 85 ? -0.060 7.268 6.688 1.00 95.25 85 LEU A CA 1
ATOM 679 C C . LEU A 1 85 ? -0.612 8.089 7.853 1.00 95.25 85 LEU A C 1
ATOM 681 O O . LEU A 1 85 ? -1.676 8.684 7.729 1.00 95.25 85 LEU A O 1
ATOM 685 N N . TYR A 1 86 ? 0.144 8.206 8.948 1.00 95.12 86 TYR A N 1
ATOM 686 C CA . TYR A 1 86 ? -0.235 9.073 10.061 1.00 95.12 86 TYR A CA 1
ATOM 687 C C . TYR A 1 86 ? -0.420 10.528 9.608 1.00 95.12 86 TYR A C 1
ATOM 689 O O . TYR A 1 86 ? -1.415 11.168 9.944 1.00 95.12 86 TYR A O 1
ATOM 697 N N . LYS A 1 87 ? 0.511 11.065 8.809 1.00 95.00 87 LYS A N 1
ATOM 698 C CA . LYS A 1 87 ? 0.401 12.437 8.293 1.00 95.00 87 LYS A CA 1
ATOM 699 C C . LYS A 1 87 ? -0.775 12.609 7.330 1.00 95.00 87 LYS A C 1
ATOM 701 O O . LYS A 1 87 ? -1.453 13.628 7.419 1.00 95.00 87 LYS A O 1
ATOM 706 N N . VAL A 1 88 ? -1.039 11.625 6.469 1.00 94.44 88 VAL A N 1
ATOM 707 C CA . VAL A 1 88 ? -2.222 11.604 5.593 1.00 94.44 88 VAL A CA 1
ATOM 708 C C . VAL A 1 88 ? -3.504 11.623 6.424 1.00 94.44 88 VAL A C 1
ATOM 710 O O . VAL A 1 88 ? -4.338 12.500 6.228 1.00 94.44 88 VAL A O 1
ATOM 713 N N . ARG A 1 89 ? -3.633 10.732 7.413 1.00 93.56 89 ARG A N 1
ATOM 714 C CA . ARG A 1 89 ? -4.806 10.675 8.297 1.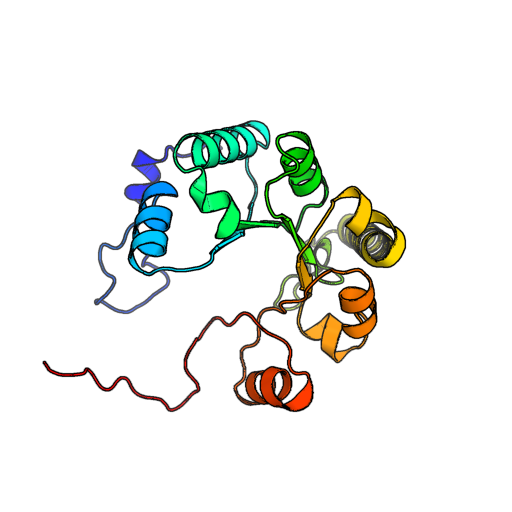00 93.56 89 ARG A CA 1
ATOM 715 C C . ARG A 1 89 ? -5.012 11.949 9.106 1.00 93.56 89 ARG A C 1
ATOM 717 O O . ARG A 1 89 ? -6.148 12.356 9.320 1.00 93.56 89 ARG A O 1
ATOM 724 N N . ARG A 1 90 ? -3.930 12.588 9.559 1.00 94.12 90 ARG A N 1
ATOM 725 C CA . ARG A 1 90 ? -4.015 13.891 10.235 1.00 94.12 90 ARG A CA 1
ATOM 726 C C . ARG A 1 90 ? -4.456 15.014 9.307 1.00 94.12 90 ARG A C 1
ATOM 728 O O . ARG A 1 90 ? -5.061 15.969 9.778 1.00 94.12 90 ARG A O 1
ATOM 735 N N . MET A 1 91 ? -4.082 14.940 8.034 1.00 93.38 91 MET A N 1
ATOM 736 C CA . MET A 1 91 ? -4.485 15.918 7.033 1.00 93.38 91 MET A CA 1
ATOM 737 C C . MET A 1 91 ? -5.972 15.778 6.705 1.00 93.38 91 MET A C 1
ATOM 739 O O . MET A 1 91 ? -6.666 16.790 6.674 1.00 93.38 91 MET A O 1
ATOM 743 N N . ASP A 1 92 ? -6.449 14.550 6.493 1.00 91.88 92 ASP A N 1
ATOM 744 C CA . ASP A 1 92 ? -7.868 14.253 6.316 1.00 91.88 92 ASP A CA 1
ATOM 745 C C . ASP A 1 92 ? -8.201 12.826 6.810 1.00 91.88 92 ASP A C 1
ATOM 747 O O . ASP A 1 92 ? -7.742 11.836 6.226 1.00 91.88 92 ASP A O 1
ATOM 751 N N . PRO A 1 93 ? -9.015 12.682 7.874 1.00 91.44 93 PRO A N 1
ATOM 752 C CA . PRO A 1 93 ? -9.396 11.385 8.418 1.00 91.44 93 PRO A CA 1
ATOM 753 C C . PRO A 1 93 ? -10.440 10.640 7.570 1.00 91.44 93 PRO A C 1
ATOM 755 O O . PRO A 1 93 ? -10.808 9.524 7.928 1.00 91.44 93 PRO A O 1
ATOM 758 N N . LYS A 1 94 ? -10.951 11.204 6.474 1.00 90.06 94 LYS A N 1
ATOM 759 C CA . LYS A 1 94 ? -11.857 10.486 5.564 1.00 90.06 94 LYS A CA 1
ATOM 760 C C . LYS A 1 94 ? -11.109 9.669 4.514 1.00 90.06 94 LYS A C 1
ATOM 762 O O . LYS A 1 94 ? -11.686 8.744 3.954 1.00 90.06 94 LYS A O 1
ATOM 767 N N . ILE A 1 95 ? -9.832 9.972 4.270 1.00 92.56 95 ILE A N 1
ATOM 768 C CA . ILE A 1 95 ? -9.032 9.273 3.263 1.00 92.56 95 ILE A CA 1
ATOM 769 C C . ILE A 1 95 ? -8.759 7.836 3.713 1.00 92.56 95 ILE A C 1
ATOM 771 O O . ILE A 1 95 ? -8.177 7.592 4.779 1.00 92.56 95 ILE A O 1
ATOM 775 N N . MET A 1 96 ? -9.128 6.876 2.865 1.00 94.94 96 MET A N 1
ATOM 776 C CA . MET A 1 96 ? -8.851 5.466 3.102 1.00 94.94 96 MET A CA 1
ATOM 777 C C . MET A 1 96 ? -7.344 5.199 3.037 1.00 94.94 96 MET A C 1
ATOM 779 O O . MET A 1 96 ? -6.679 5.493 2.042 1.00 94.94 96 MET A O 1
ATOM 783 N N . CYS A 1 97 ? -6.808 4.602 4.101 1.00 96.81 97 CYS A N 1
ATOM 784 C CA . CYS A 1 97 ? -5.392 4.267 4.218 1.00 96.81 97 CYS A CA 1
ATOM 785 C C . CYS A 1 97 ? -5.202 2.761 4.401 1.00 96.81 97 CYS A C 1
ATOM 787 O O . CYS A 1 97 ? -5.927 2.125 5.175 1.00 96.81 97 CYS A O 1
ATOM 789 N N . GLY A 1 98 ? -4.190 2.219 3.724 1.00 97.25 98 GLY A N 1
ATOM 790 C CA . GLY A 1 98 ? -3.762 0.836 3.851 1.00 97.25 98 GLY A CA 1
ATOM 791 C C . GLY A 1 98 ? -2.288 0.725 4.219 1.00 97.25 98 GLY A C 1
ATOM 792 O O . GLY A 1 98 ? -1.445 1.421 3.658 1.00 97.25 98 GLY A O 1
ATOM 793 N N . PHE A 1 99 ? -1.941 -0.137 5.171 1.00 97.50 99 PHE A N 1
ATOM 794 C CA . PHE A 1 99 ? -0.546 -0.286 5.585 1.00 97.50 99 PHE A CA 1
ATOM 795 C C . PHE A 1 99 ? 0.104 -1.491 4.913 1.00 97.50 99 PHE A C 1
ATOM 797 O O . PHE A 1 99 ? -0.366 -2.614 5.062 1.00 97.50 99 PHE A O 1
ATOM 804 N N . THR A 1 100 ? 1.182 -1.257 4.167 1.00 96.81 100 THR A N 1
ATOM 805 C CA . THR A 1 100 ? 1.954 -2.328 3.532 1.00 96.81 100 THR A CA 1
ATOM 806 C C . THR A 1 100 ? 3.034 -2.805 4.479 1.00 96.81 100 THR A C 1
ATOM 808 O O . THR A 1 100 ? 3.819 -2.005 4.984 1.00 96.81 100 THR A O 1
ATOM 811 N N . ILE A 1 101 ? 3.059 -4.109 4.741 1.00 95.56 101 ILE A N 1
ATOM 812 C CA . ILE A 1 101 ? 3.975 -4.693 5.708 1.00 95.56 101 ILE A CA 1
ATOM 813 C C . ILE A 1 101 ? 4.604 -5.971 5.175 1.00 95.56 101 ILE A C 1
ATOM 815 O O . ILE A 1 101 ? 3.957 -6.810 4.551 1.00 95.56 101 ILE A O 1
ATOM 819 N N . ARG A 1 102 ? 5.887 -6.117 5.475 1.00 94.31 102 ARG A N 1
ATOM 820 C CA . ARG A 1 102 ? 6.651 -7.336 5.288 1.00 94.31 102 ARG A CA 1
ATOM 821 C C . ARG A 1 102 ? 7.599 -7.468 6.463 1.00 94.31 102 ARG A C 1
ATOM 823 O O . ARG A 1 102 ? 8.221 -6.487 6.877 1.00 94.31 102 ARG A O 1
ATOM 830 N N . ARG A 1 103 ? 7.701 -8.664 7.028 1.00 90.56 103 ARG A N 1
ATOM 831 C CA . ARG A 1 103 ? 8.749 -8.937 8.004 1.00 90.56 103 ARG A CA 1
ATOM 832 C C . ARG A 1 103 ? 10.115 -8.773 7.341 1.00 90.56 103 ARG A C 1
ATOM 834 O O . ARG A 1 103 ? 10.318 -9.232 6.222 1.00 90.56 103 ARG A O 1
ATOM 841 N N . GLU A 1 104 ? 11.037 -8.145 8.066 1.00 90.81 104 GLU A N 1
ATOM 842 C CA . GLU A 1 104 ? 12.414 -7.913 7.611 1.00 90.81 104 GLU A CA 1
ATOM 843 C C . GLU A 1 104 ? 12.507 -7.004 6.367 1.00 90.81 104 GLU A C 1
ATOM 845 O O . GLU A 1 104 ? 13.455 -7.091 5.583 1.00 90.81 104 GLU A O 1
ATOM 850 N N . GLU A 1 105 ? 11.523 -6.114 6.182 1.00 91.25 105 GLU A N 1
ATOM 851 C CA . GLU A 1 105 ? 11.479 -5.184 5.054 1.00 91.25 105 GLU A CA 1
ATOM 852 C C . GLU A 1 105 ? 12.700 -4.257 5.004 1.00 91.25 105 GLU A C 1
ATOM 854 O O . GLU A 1 105 ? 13.206 -3.972 3.923 1.00 91.25 105 GLU A O 1
ATOM 859 N N . LEU A 1 106 ? 13.223 -3.779 6.131 1.00 89.56 106 LEU A N 1
ATOM 860 C CA . LEU A 1 106 ? 14.426 -2.944 6.158 1.00 89.56 106 LEU A CA 1
ATOM 861 C C . LEU A 1 106 ? 15.715 -3.763 6.021 1.00 89.56 106 LEU A C 1
ATOM 863 O O . LEU A 1 106 ? 16.721 -3.227 5.546 1.00 89.56 106 LEU A O 1
ATOM 867 N N . GLN A 1 107 ? 15.707 -5.036 6.421 1.00 89.69 107 GLN A N 1
ATOM 868 C CA . GLN A 1 107 ? 16.878 -5.910 6.331 1.00 89.69 107 GLN A CA 1
ATOM 869 C C . GLN A 1 107 ? 17.104 -6.473 4.930 1.00 89.69 107 GLN A C 1
ATOM 871 O O . GLN A 1 107 ? 18.243 -6.436 4.456 1.00 89.69 107 GLN A O 1
ATOM 876 N N . TYR A 1 108 ? 16.056 -6.977 4.274 1.00 90.62 108 TYR A N 1
ATOM 877 C CA . TYR A 1 108 ? 16.182 -7.764 3.049 1.00 90.62 108 TYR A CA 1
ATOM 878 C C . TYR A 1 108 ? 15.324 -7.228 1.906 1.00 90.62 108 TYR A C 1
ATOM 880 O O . TYR A 1 108 ? 14.174 -6.813 2.057 1.00 90.62 108 TYR A O 1
ATOM 888 N N . THR A 1 109 ? 15.876 -7.298 0.701 1.00 87.06 109 THR A N 1
ATOM 889 C CA . THR A 1 109 ? 15.112 -7.131 -0.537 1.00 87.06 109 THR A CA 1
ATOM 890 C C . THR A 1 109 ? 14.089 -8.259 -0.697 1.00 87.06 109 THR A C 1
ATOM 892 O O . THR A 1 109 ? 14.145 -9.281 -0.005 1.00 87.06 109 THR A O 1
ATOM 895 N N . THR A 1 110 ? 13.138 -8.105 -1.619 1.00 80.00 110 THR A N 1
ATOM 896 C CA . THR A 1 110 ? 12.180 -9.175 -1.955 1.00 80.00 110 THR A CA 1
ATOM 897 C C . THR A 1 110 ? 12.886 -10.436 -2.462 1.00 80.00 110 THR A C 1
ATOM 899 O O . THR A 1 110 ? 12.404 -11.537 -2.223 1.00 80.00 110 THR A O 1
ATOM 902 N N . SER A 1 111 ? 14.064 -10.282 -3.074 1.00 81.75 111 SER A N 1
ATOM 903 C CA . SER A 1 111 ? 14.911 -11.385 -3.545 1.00 81.75 111 SER A CA 1
ATOM 904 C C . SER A 1 111 ? 15.731 -12.064 -2.439 1.00 81.75 111 SER A C 1
ATOM 906 O O . SER A 1 111 ? 16.410 -13.043 -2.718 1.00 81.75 111 SER A O 1
ATOM 908 N N . GLY A 1 112 ? 15.692 -11.559 -1.200 1.00 84.81 112 GLY A N 1
ATOM 909 C CA . GLY A 1 112 ? 16.438 -12.112 -0.061 1.00 84.81 112 GLY A CA 1
ATOM 910 C C . GLY A 1 112 ? 17.827 -11.505 0.161 1.00 84.81 112 GLY A C 1
ATOM 911 O O . GLY A 1 112 ? 18.459 -11.792 1.171 1.00 84.81 112 GLY A O 1
ATOM 912 N N . GLU A 1 113 ? 18.286 -10.615 -0.719 1.00 89.06 113 GLU A N 1
ATOM 913 C CA . GLU A 1 113 ? 19.583 -9.944 -0.567 1.00 89.06 113 GLU A CA 1
ATOM 914 C C . GLU A 1 113 ? 19.549 -8.878 0.545 1.00 89.06 113 GLU A C 1
ATOM 916 O O . GLU A 1 113 ? 18.566 -8.125 0.616 1.00 89.06 113 GLU A O 1
ATOM 921 N N . PRO A 1 114 ? 20.597 -8.743 1.383 1.00 90.50 114 PRO A N 1
ATOM 922 C CA . PRO A 1 114 ? 20.679 -7.690 2.394 1.00 90.50 114 PRO A CA 1
ATOM 923 C C . PRO A 1 114 ? 20.650 -6.283 1.781 1.00 90.50 114 PRO A C 1
ATOM 925 O O . PRO A 1 114 ? 21.417 -5.964 0.874 1.00 90.50 114 PRO A O 1
ATOM 928 N N . LYS A 1 115 ? 19.809 -5.392 2.321 1.00 90.50 115 LYS A N 1
ATOM 929 C CA . LYS A 1 115 ? 19.732 -3.982 1.887 1.00 90.50 115 LYS A CA 1
ATOM 930 C C . LYS A 1 115 ? 20.915 -3.135 2.365 1.00 90.50 115 LYS A C 1
ATOM 932 O O . LYS A 1 115 ? 21.228 -2.121 1.749 1.00 90.50 115 LYS A O 1
ATOM 937 N N . ASN A 1 116 ? 21.554 -3.532 3.465 1.00 87.56 116 ASN A N 1
ATOM 938 C CA . ASN A 1 116 ? 22.733 -2.873 4.025 1.00 87.56 116 ASN A CA 1
ATOM 939 C C . ASN A 1 116 ? 23.872 -3.886 4.123 1.00 87.56 116 ASN A C 1
ATOM 941 O O . ASN A 1 116 ? 23.661 -4.986 4.632 1.00 87.56 116 ASN A O 1
ATOM 945 N N . GLN A 1 117 ? 25.065 -3.497 3.675 1.00 86.75 117 GLN A N 1
ATOM 946 C CA . GLN A 1 117 ? 26.262 -4.343 3.742 1.00 86.75 117 GLN A CA 1
ATOM 947 C C . GLN A 1 117 ? 26.958 -4.218 5.107 1.00 86.75 117 GLN A C 1
ATOM 949 O O . GLN A 1 117 ? 27.638 -5.130 5.567 1.00 86.75 117 GLN A O 1
ATOM 954 N N . GLU A 1 118 ? 26.779 -3.088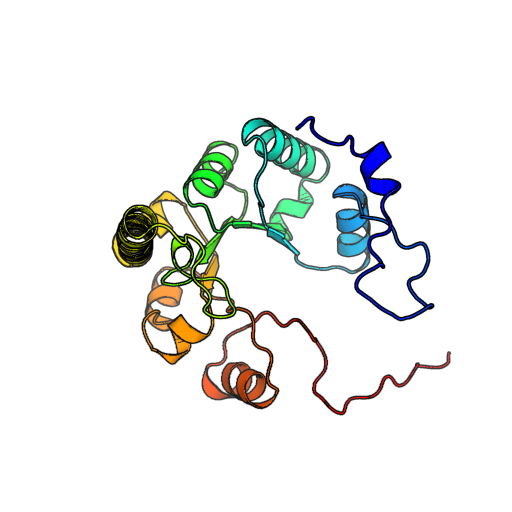 5.793 1.00 93.12 118 GLU A N 1
ATOM 955 C CA . GLU A 1 118 ? 27.379 -2.833 7.095 1.00 93.12 118 GLU A CA 1
ATOM 956 C C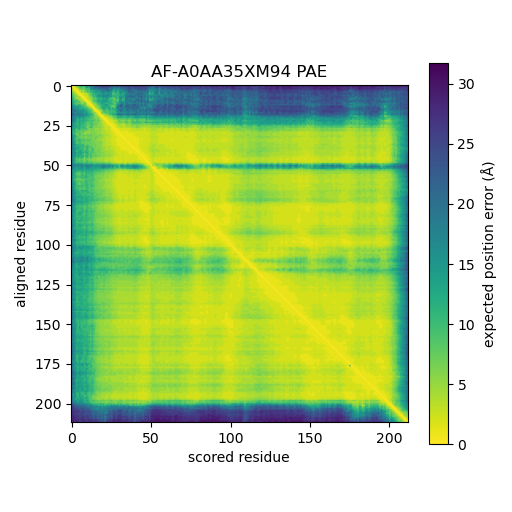 . GLU A 1 118 ? 26.603 -3.536 8.216 1.00 93.12 118 GLU A C 1
ATOM 958 O O . GLU A 1 118 ? 25.416 -3.276 8.433 1.00 93.12 118 GLU A O 1
ATOM 963 N N . LEU A 1 119 ? 27.301 -4.370 8.996 1.00 91.62 119 LEU A N 1
ATOM 964 C CA . LEU A 1 119 ? 26.702 -5.217 10.034 1.00 91.62 119 LEU A CA 1
ATOM 965 C C . LEU A 1 119 ? 25.843 -4.438 11.041 1.00 91.62 119 LEU A C 1
ATOM 967 O O . LEU A 1 119 ? 24.738 -4.860 11.373 1.00 91.62 119 LEU A O 1
ATOM 971 N N . TRP A 1 120 ? 26.314 -3.282 11.513 1.00 94.19 120 TRP A N 1
ATOM 972 C CA . TRP A 1 120 ? 25.572 -2.486 12.495 1.00 94.19 120 TRP A CA 1
ATOM 973 C C . TRP A 1 120 ? 24.273 -1.906 11.915 1.00 94.19 120 TRP A C 1
ATOM 975 O O . TRP A 1 120 ? 23.261 -1.875 12.615 1.00 94.19 120 TRP A O 1
ATOM 985 N N . LYS A 1 121 ? 24.269 -1.500 10.634 1.00 93.69 121 LYS A N 1
ATOM 986 C CA . LYS A 1 121 ? 23.052 -1.043 9.943 1.00 93.69 121 LYS A CA 1
ATOM 987 C C . LYS A 1 121 ? 22.081 -2.196 9.763 1.00 93.69 121 LYS A C 1
ATOM 989 O O . LYS A 1 121 ? 20.888 -2.013 9.969 1.00 93.69 121 LYS A O 1
ATOM 994 N N . HIS A 1 122 ? 22.589 -3.377 9.421 1.00 92.50 122 HIS A N 1
ATOM 995 C CA . HIS A 1 122 ? 21.778 -4.578 9.274 1.00 92.50 122 HIS A CA 1
ATOM 996 C C . HIS A 1 122 ? 21.121 -5.001 10.602 1.00 92.50 122 HIS A C 1
ATOM 998 O O . HIS A 1 122 ? 19.923 -5.275 10.633 1.00 92.50 122 HIS A O 1
ATOM 1004 N N . ILE A 1 123 ? 21.868 -4.982 11.713 1.00 93.44 123 ILE A N 1
ATOM 1005 C CA . ILE A 1 123 ? 21.330 -5.263 13.055 1.00 93.44 123 ILE A CA 1
ATOM 1006 C C . ILE A 1 123 ? 20.266 -4.232 13.435 1.00 93.44 123 ILE A C 1
ATOM 1008 O O . ILE A 1 123 ? 19.172 -4.602 13.863 1.00 93.44 123 ILE A O 1
ATOM 1012 N N . LEU A 1 124 ? 20.567 -2.940 13.263 1.00 95.38 124 LEU A N 1
ATOM 1013 C CA . LEU A 1 124 ? 19.623 -1.873 13.580 1.00 95.38 124 LEU A CA 1
ATOM 1014 C C . LEU A 1 124 ? 18.345 -1.995 12.742 1.00 95.38 124 LEU A C 1
ATOM 1016 O O . LEU A 1 124 ? 17.252 -1.899 13.295 1.00 95.38 124 LEU A O 1
ATOM 1020 N N . ALA A 1 125 ? 18.472 -2.270 11.442 1.00 93.25 125 ALA A N 1
ATOM 1021 C CA . ALA A 1 125 ? 17.339 -2.516 10.556 1.00 93.25 125 ALA A CA 1
ATOM 1022 C C . ALA A 1 125 ? 16.456 -3.659 11.075 1.00 93.25 125 ALA A C 1
ATOM 1024 O O . ALA A 1 125 ? 15.245 -3.488 11.158 1.00 93.25 125 ALA A O 1
ATOM 1025 N N . GLY A 1 126 ? 17.046 -4.770 11.528 1.00 94.19 126 GLY A N 1
ATOM 1026 C CA . GLY A 1 126 ? 16.281 -5.896 12.071 1.00 94.19 126 GLY A CA 1
ATOM 1027 C C . GLY A 1 126 ? 15.563 -5.607 13.382 1.00 94.19 126 GLY A C 1
ATOM 1028 O O . GLY A 1 126 ? 14.444 -6.080 13.601 1.00 94.19 126 GLY A O 1
ATOM 1029 N N . LEU A 1 127 ? 16.167 -4.799 14.255 1.00 95.50 127 LEU A N 1
ATOM 1030 C CA . LEU A 1 127 ? 15.494 -4.327 15.465 1.00 95.50 127 LEU A CA 1
ATOM 1031 C C . LEU A 1 127 ? 14.298 -3.436 15.118 1.00 95.50 127 LEU A C 1
ATOM 1033 O O . LEU A 1 127 ? 13.222 -3.614 15.692 1.00 95.50 127 LEU A O 1
ATOM 1037 N N . VAL A 1 128 ? 14.468 -2.519 14.161 1.00 94.44 128 VAL A N 1
ATOM 1038 C CA . VAL A 1 128 ? 13.389 -1.637 13.699 1.00 94.44 128 VAL A CA 1
ATOM 1039 C C . VAL A 1 128 ? 12.280 -2.441 13.021 1.00 94.44 128 VAL A C 1
ATOM 1041 O O . VAL A 1 128 ? 11.118 -2.243 13.363 1.00 94.44 128 VAL A O 1
ATOM 1044 N N . ASP A 1 129 ? 12.607 -3.389 12.141 1.00 93.50 129 ASP A N 1
ATOM 1045 C CA . ASP A 1 129 ? 11.625 -4.265 11.491 1.00 93.50 129 ASP A CA 1
ATOM 1046 C C . ASP A 1 129 ? 10.789 -5.025 12.518 1.00 93.50 129 ASP A C 1
ATOM 1048 O O . ASP A 1 129 ? 9.559 -5.023 12.455 1.00 93.50 129 ASP A O 1
ATOM 1052 N N . ARG A 1 130 ? 11.442 -5.632 13.516 1.00 94.62 130 ARG A N 1
ATOM 1053 C CA . ARG A 1 130 ? 10.742 -6.355 14.581 1.00 94.62 130 ARG A CA 1
ATOM 1054 C C . ARG A 1 130 ? 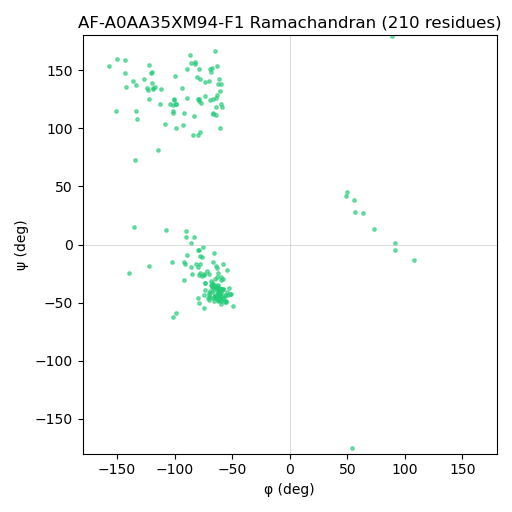9.843 -5.430 15.397 1.00 94.62 130 ARG A C 1
ATOM 1056 O O . ARG A 1 130 ? 8.714 -5.807 15.702 1.00 94.62 130 ARG A O 1
ATOM 1063 N N . ALA A 1 131 ? 10.323 -4.231 15.728 1.00 95.50 131 ALA A N 1
ATOM 1064 C CA . ALA A 1 131 ? 9.557 -3.240 16.474 1.00 95.50 131 ALA A CA 1
ATOM 1065 C C . ALA A 1 131 ? 8.333 -2.748 15.690 1.00 95.50 131 ALA A C 1
ATOM 1067 O O . ALA A 1 131 ? 7.237 -2.698 16.249 1.00 95.50 131 ALA A O 1
ATOM 1068 N N . VAL A 1 132 ? 8.483 -2.428 14.402 1.00 94.12 132 VAL A N 1
ATOM 1069 C CA . VAL A 1 132 ? 7.372 -2.023 13.528 1.00 94.12 132 VAL A CA 1
ATOM 1070 C C . VAL A 1 132 ? 6.375 -3.168 13.379 1.00 94.12 132 VAL A C 1
ATOM 1072 O O . VAL A 1 132 ? 5.176 -2.958 13.567 1.00 94.12 132 VAL A O 1
ATOM 1075 N N . PHE A 1 133 ? 6.847 -4.388 13.121 1.00 95.38 133 PHE A N 1
ATOM 1076 C CA . PHE A 1 133 ? 5.981 -5.552 12.954 1.00 95.38 133 PHE A CA 1
ATOM 1077 C C . PHE A 1 133 ? 5.177 -5.852 14.220 1.00 95.38 133 PHE A C 1
ATOM 1079 O O . PHE A 1 133 ? 3.955 -5.989 14.161 1.00 95.38 133 PHE A O 1
ATOM 1086 N N . TRP A 1 134 ? 5.829 -5.865 15.384 1.00 96.12 134 TRP A N 1
ATOM 1087 C CA . TRP A 1 134 ? 5.157 -6.020 16.673 1.00 96.12 134 TRP A CA 1
ATOM 1088 C C . TRP A 1 134 ? 4.161 -4.885 16.951 1.00 96.12 134 TRP A C 1
ATOM 1090 O O . TRP A 1 134 ? 3.019 -5.144 17.335 1.00 96.12 134 TRP A O 1
ATOM 1100 N N . SER A 1 135 ? 4.556 -3.631 16.706 1.00 96.50 135 SER A N 1
ATOM 1101 C CA . SER A 1 135 ? 3.683 -2.467 16.922 1.00 96.50 135 SER A CA 1
ATOM 1102 C C . SER A 1 135 ? 2.427 -2.548 16.056 1.00 96.50 135 SER A C 1
ATOM 1104 O O . SER A 1 135 ? 1.330 -2.241 16.515 1.00 96.50 135 SER A O 1
ATOM 1106 N N . THR A 1 136 ? 2.566 -3.032 14.821 1.00 95.56 136 THR A N 1
ATOM 1107 C CA . THR A 1 136 ? 1.453 -3.249 13.882 1.00 95.56 136 THR A CA 1
ATOM 1108 C C . THR A 1 136 ? 0.431 -4.228 14.425 1.00 95.56 136 THR A C 1
ATOM 1110 O O . THR A 1 136 ? -0.757 -3.962 14.339 1.00 95.56 136 THR A O 1
ATOM 1113 N N . HIS A 1 137 ? 0.866 -5.321 15.048 1.00 94.00 137 HIS A N 1
ATOM 1114 C CA . HIS A 1 137 ? -0.046 -6.316 15.614 1.00 94.00 137 HIS A CA 1
ATOM 1115 C C . HIS A 1 137 ? -0.764 -5.837 16.877 1.00 94.00 137 HIS A C 1
ATOM 1117 O O . HIS A 1 137 ? -1.822 -6.376 17.215 1.00 94.00 137 HIS A O 1
ATOM 1123 N N . THR A 1 138 ? -0.197 -4.850 17.568 1.00 94.88 138 THR A N 1
ATOM 1124 C CA . THR A 1 138 ? -0.635 -4.432 18.900 1.00 94.88 138 THR A CA 1
ATOM 1125 C C . THR A 1 138 ? -1.485 -3.168 18.859 1.00 94.88 138 THR A C 1
ATOM 1127 O O . THR A 1 138 ? -2.659 -3.235 19.205 1.00 94.88 138 THR A O 1
ATOM 1130 N N . TRP A 1 139 ? -0.936 -2.040 18.408 1.00 95.81 139 TRP A N 1
ATOM 1131 C CA . TRP A 1 139 ? -1.579 -0.723 18.554 1.00 95.81 139 TRP A CA 1
ATOM 1132 C C . TRP A 1 139 ? -1.446 0.189 17.328 1.00 95.81 139 TRP A C 1
ATOM 1134 O O . TRP A 1 139 ? -2.263 1.083 17.121 1.00 95.81 139 TRP A O 1
ATOM 1144 N N . LEU A 1 140 ? -0.421 -0.005 16.496 1.00 95.94 140 LEU A N 1
ATOM 1145 C CA . LEU A 1 140 ? -0.085 0.939 15.431 1.00 95.94 140 LEU A CA 1
ATOM 1146 C C . LEU A 1 140 ? -1.184 1.022 14.367 1.00 95.94 140 LEU A C 1
ATOM 1148 O O . LEU A 1 140 ? -1.460 2.106 13.872 1.00 95.94 140 LEU A O 1
ATOM 1152 N N . TRP A 1 141 ? -1.842 -0.091 14.044 1.00 95.38 141 TRP A N 1
ATOM 1153 C CA . TRP A 1 141 ? -2.941 -0.123 13.074 1.00 95.38 141 TRP A CA 1
ATOM 1154 C C . TRP A 1 141 ? -4.099 0.817 13.446 1.00 95.38 141 TRP A C 1
ATOM 1156 O O . TRP A 1 141 ? -4.651 1.483 12.572 1.00 95.38 141 TRP A O 1
ATOM 1166 N N . GLU A 1 142 ? -4.418 0.910 14.737 1.00 94.62 142 GLU A N 1
ATOM 1167 C CA . GLU A 1 142 ? -5.489 1.754 15.265 1.00 94.62 142 GLU A CA 1
ATOM 1168 C C . GLU A 1 142 ? -5.077 3.229 15.244 1.00 94.62 142 GLU A C 1
ATOM 1170 O O . GLU A 1 142 ? -5.825 4.078 14.766 1.00 94.62 142 GLU A O 1
ATOM 1175 N N . VAL A 1 143 ? -3.834 3.533 15.641 1.00 94.31 143 VAL A N 1
ATOM 1176 C CA . VAL A 1 143 ? -3.270 4.895 15.571 1.00 94.31 143 VAL A CA 1
ATOM 1177 C C . VAL A 1 143 ? -3.186 5.406 14.132 1.00 94.31 143 VAL A C 1
ATOM 1179 O O . VAL A 1 143 ? -3.426 6.584 13.867 1.00 94.31 143 VAL A O 1
ATOM 1182 N N . LEU A 1 144 ? -2.839 4.528 13.191 1.00 95.00 144 LEU A N 1
ATOM 1183 C CA . LEU A 1 144 ? -2.845 4.838 11.764 1.00 95.00 144 LEU A CA 1
ATOM 1184 C C . LEU A 1 144 ? -4.257 4.850 11.169 1.00 95.00 144 LEU A C 1
ATOM 1186 O O . LEU A 1 144 ? -4.404 5.244 10.014 1.00 95.00 144 LEU A O 1
ATOM 1190 N N . GLY A 1 145 ? -5.271 4.390 11.907 1.00 94.00 145 GLY A N 1
ATOM 1191 C CA . GLY A 1 145 ? -6.635 4.225 11.423 1.00 94.00 145 GLY A CA 1
ATOM 1192 C C . GLY A 1 145 ? -6.684 3.473 10.097 1.00 94.00 145 GLY A C 1
ATOM 1193 O O . GLY A 1 145 ? -7.316 3.938 9.158 1.00 94.00 145 GLY A O 1
ATOM 1194 N N . ILE A 1 146 ? -5.952 2.377 9.924 1.00 95.50 146 ILE A N 1
ATOM 1195 C CA . ILE A 1 146 ? -5.980 1.682 8.629 1.00 95.50 146 ILE A CA 1
ATOM 1196 C C . ILE A 1 146 ? -7.250 0.849 8.477 1.00 95.50 146 ILE A C 1
ATOM 1198 O O . ILE A 1 146 ? -7.715 0.226 9.426 1.00 95.50 146 ILE A O 1
ATOM 1202 N N . SER A 1 147 ? -7.788 0.813 7.260 1.00 94.31 147 SER A N 1
ATOM 1203 C CA . SER A 1 147 ? -8.909 -0.072 6.896 1.00 94.31 147 SER A CA 1
ATOM 1204 C C . SER A 1 147 ? -8.437 -1.294 6.107 1.00 94.31 147 SER A C 1
ATOM 1206 O O . SER A 1 147 ? -9.165 -2.277 5.970 1.00 94.31 147 SER A O 1
ATOM 1208 N N . LEU A 1 148 ? -7.202 -1.239 5.607 1.00 97.12 148 LEU A N 1
ATOM 1209 C CA . LEU A 1 148 ? -6.579 -2.270 4.798 1.00 97.12 148 LEU A CA 1
ATOM 1210 C C . LEU A 1 148 ? -5.162 -2.543 5.320 1.00 97.12 148 LEU A C 1
ATOM 1212 O O . LEU A 1 148 ? -4.410 -1.622 5.633 1.00 97.12 148 LEU A O 1
ATOM 1216 N N . LEU A 1 149 ? -4.776 -3.806 5.398 1.00 97.81 149 LEU A N 1
ATOM 1217 C CA . LEU A 1 149 ? -3.401 -4.224 5.628 1.00 97.81 149 LEU A CA 1
ATOM 1218 C C . LEU A 1 149 ? -2.952 -5.039 4.415 1.00 97.81 149 LEU A C 1
ATOM 1220 O O . LEU A 1 149 ? -3.685 -5.891 3.914 1.00 97.81 149 LEU A O 1
ATOM 1224 N N . LEU A 1 150 ? -1.749 -4.753 3.933 1.00 97.94 150 LEU A N 1
ATOM 1225 C CA . LEU A 1 150 ? -1.165 -5.392 2.766 1.00 97.94 150 LEU A CA 1
ATOM 1226 C C . LEU A 1 150 ? 0.057 -6.206 3.204 1.00 97.94 150 LEU A C 1
ATOM 1228 O O . LEU A 1 150 ? 1.182 -5.702 3.136 1.00 97.94 150 LEU A O 1
ATOM 1232 N N . PRO A 1 151 ? -0.141 -7.428 3.725 1.00 97.25 151 PRO A N 1
ATOM 1233 C CA . PRO A 1 151 ? 0.947 -8.269 4.194 1.00 97.25 151 PRO A CA 1
ATOM 1234 C C . PRO A 1 151 ? 1.645 -8.998 3.046 1.00 97.25 151 PRO A C 1
ATOM 1236 O O . PRO A 1 151 ? 0.996 -9.474 2.110 1.00 97.25 151 PRO A O 1
ATOM 1239 N N . TYR A 1 152 ? 2.960 -9.169 3.155 1.00 96.00 152 TYR A N 1
ATOM 1240 C CA . TYR A 1 152 ? 3.698 -10.065 2.270 1.00 96.00 152 TYR A CA 1
ATOM 1241 C C . TYR A 1 152 ? 3.169 -11.502 2.385 1.00 96.00 152 TYR A C 1
ATOM 1243 O O . TYR A 1 152 ? 2.922 -11.993 3.487 1.00 96.00 152 TYR A O 1
ATOM 1251 N N . LYS A 1 153 ? 3.037 -12.205 1.253 1.00 95.00 153 LYS A N 1
ATOM 1252 C CA . LYS A 1 153 ? 2.474 -13.568 1.195 1.00 95.00 153 LYS A CA 1
ATOM 1253 C C . LYS A 1 153 ? 3.145 -14.546 2.158 1.00 95.00 153 LYS A C 1
ATOM 1255 O O . LYS A 1 153 ? 2.464 -15.363 2.771 1.00 95.00 153 LYS A O 1
ATOM 1260 N N . GLY A 1 154 ? 4.462 -14.427 2.340 1.00 94.31 154 GLY A N 1
ATOM 1261 C CA . GLY A 1 154 ? 5.218 -15.275 3.261 1.00 94.31 154 GLY A CA 1
ATOM 1262 C C . GLY A 1 154 ? 4.772 -15.101 4.712 1.00 94.31 154 GLY A C 1
ATOM 1263 O O . GLY A 1 154 ? 4.684 -16.080 5.439 1.00 94.31 154 GLY A O 1
ATOM 1264 N N . ASP A 1 155 ? 4.387 -13.891 5.121 1.00 95.25 155 ASP A N 1
ATOM 1265 C CA . ASP A 1 155 ? 3.926 -13.645 6.491 1.00 95.25 155 ASP A CA 1
ATOM 1266 C C . ASP A 1 155 ? 2.555 -14.274 6.774 1.00 95.25 155 ASP A C 1
ATOM 1268 O O . ASP A 1 155 ? 2.263 -14.622 7.919 1.00 95.25 155 ASP A O 1
ATOM 1272 N N . ILE A 1 156 ? 1.744 -14.485 5.736 1.00 96.00 156 ILE A N 1
ATOM 1273 C CA . ILE A 1 156 ? 0.478 -15.220 5.825 1.00 96.00 156 ILE A CA 1
ATOM 1274 C C . ILE A 1 156 ? 0.736 -16.728 5.847 1.00 96.00 156 ILE A C 1
ATOM 1276 O O . ILE A 1 156 ? 0.255 -17.426 6.737 1.00 96.00 156 ILE A O 1
ATOM 1280 N N . LEU A 1 157 ? 1.539 -17.236 4.905 1.00 94.00 157 LEU A N 1
ATOM 1281 C CA . LEU A 1 157 ? 1.838 -18.669 4.795 1.00 94.00 157 LEU A CA 1
ATOM 1282 C C . LEU A 1 157 ? 2.575 -19.206 6.030 1.00 94.00 157 LEU A C 1
ATOM 1284 O O . LEU A 1 157 ? 2.311 -20.317 6.485 1.00 94.00 157 LEU A O 1
ATOM 1288 N N . GLU A 1 158 ? 3.452 -18.396 6.620 1.00 94.88 158 GLU A N 1
ATOM 1289 C CA . GLU A 1 158 ? 4.157 -18.720 7.861 1.00 94.88 158 GLU A CA 1
ATOM 1290 C C . GLU A 1 158 ? 3.337 -18.432 9.130 1.00 94.88 158 GLU A C 1
ATOM 1292 O O . GLU A 1 158 ? 3.861 -18.551 10.238 1.00 94.88 158 GLU A O 1
ATOM 1297 N N . LYS A 1 159 ? 2.059 -18.050 8.994 1.00 94.19 159 LYS A N 1
ATOM 1298 C CA . LYS A 1 159 ? 1.140 -17.754 10.108 1.00 94.19 159 LYS A CA 1
ATOM 1299 C C . LYS A 1 159 ? 1.653 -16.669 11.061 1.00 94.19 159 LYS A C 1
ATOM 1301 O O . LYS A 1 159 ? 1.322 -16.658 12.245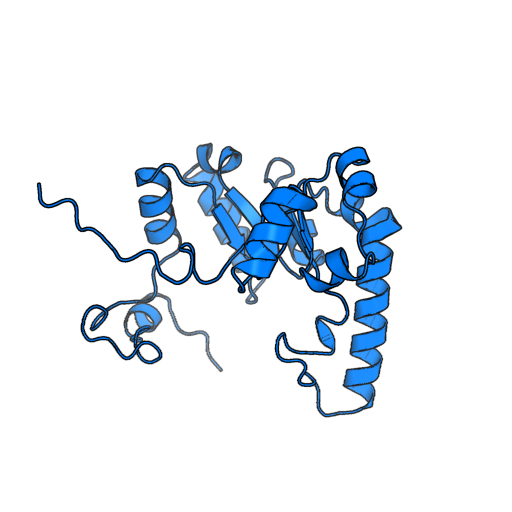 1.00 94.19 159 LYS A O 1
ATOM 1306 N N . ARG A 1 160 ? 2.474 -15.747 10.556 1.00 95.25 160 ARG A N 1
ATOM 1307 C CA . ARG A 1 160 ? 2.923 -14.565 11.308 1.00 95.25 160 ARG A CA 1
ATOM 1308 C C . ARG A 1 160 ? 1.817 -13.514 11.373 1.00 95.25 160 ARG A C 1
ATOM 1310 O O . ARG A 1 160 ? 1.796 -12.723 12.308 1.00 95.25 160 ARG A O 1
ATOM 1317 N N . ILE A 1 161 ? 0.925 -13.518 10.382 1.00 96.31 161 ILE A N 1
ATOM 1318 C CA . ILE A 1 161 ? -0.282 -12.697 10.305 1.00 96.31 161 ILE A CA 1
ATOM 1319 C C . ILE A 1 161 ? -1.484 -13.632 10.173 1.00 96.31 161 ILE A C 1
ATOM 1321 O O . ILE A 1 161 ? -1.527 -14.458 9.265 1.00 96.31 161 ILE A O 1
ATOM 1325 N N . ASP A 1 162 ? -2.453 -13.482 11.076 1.00 95.56 162 ASP A N 1
ATOM 1326 C CA . ASP A 1 162 ? -3.700 -14.252 11.091 1.00 95.56 162 ASP A CA 1
ATOM 1327 C C . ASP A 1 162 ? -4.857 -13.422 10.500 1.00 95.56 162 ASP A C 1
ATOM 1329 O O . ASP A 1 162 ? -5.242 -12.415 11.108 1.00 95.56 162 ASP A O 1
ATOM 1333 N N . PRO A 1 163 ? -5.419 -13.802 9.336 1.00 95.56 163 PRO A N 1
ATOM 1334 C CA . PRO A 1 163 ? -6.531 -13.089 8.716 1.00 95.56 163 PRO A CA 1
ATOM 1335 C C . PRO A 1 163 ? -7.750 -12.890 9.613 1.00 95.56 163 PRO A C 1
ATOM 1337 O O . PRO A 1 163 ? -8.307 -11.790 9.626 1.00 95.56 163 PRO A O 1
ATOM 1340 N N . ASP A 1 164 ? -8.136 -13.896 10.397 1.00 95.31 164 ASP A N 1
ATOM 1341 C CA . ASP A 1 164 ? -9.374 -13.846 11.181 1.00 95.31 164 ASP A CA 1
ATOM 1342 C C . ASP A 1 164 ? -9.285 -12.795 12.294 1.00 95.31 164 ASP A C 1
ATOM 1344 O O . ASP A 1 164 ? -10.234 -12.044 12.541 1.00 95.31 164 ASP A O 1
ATOM 1348 N N . LEU A 1 165 ? -8.101 -12.656 12.898 1.00 95.75 165 LEU A N 1
ATOM 1349 C CA . LEU A 1 165 ? -7.805 -11.615 13.880 1.00 95.75 165 LEU A CA 1
ATOM 1350 C C . LEU A 1 165 ? -7.957 -10.207 13.282 1.00 95.75 165 LEU A C 1
ATOM 1352 O O . LEU A 1 165 ? -8.513 -9.313 13.922 1.00 95.75 165 LEU A O 1
ATOM 1356 N N . TRP A 1 166 ? -7.474 -9.993 12.057 1.00 97.38 166 TRP A N 1
ATOM 1357 C CA . TRP A 1 166 ? -7.564 -8.692 11.389 1.00 97.38 166 TRP A CA 1
ATOM 1358 C C . TRP A 1 166 ? -8.982 -8.382 10.910 1.00 97.38 166 TRP A C 1
ATOM 1360 O O . TRP A 1 166 ? -9.459 -7.261 11.105 1.00 97.38 166 TRP A O 1
ATOM 1370 N N . TYR A 1 167 ? -9.702 -9.378 10.392 1.00 96.12 167 TYR A N 1
ATOM 1371 C CA . TYR A 1 167 ? -11.110 -9.223 10.033 1.00 96.12 167 TYR A CA 1
ATOM 1372 C C . TYR A 1 167 ? -11.978 -8.890 11.249 1.00 96.12 167 TYR A C 1
ATOM 1374 O O . TYR A 1 167 ? -12.834 -8.010 11.149 1.00 96.12 167 TYR A O 1
ATOM 1382 N N . GLY A 1 168 ? -11.710 -9.502 12.408 1.00 96.19 168 GLY A N 1
ATOM 1383 C CA . GLY A 1 168 ? -12.363 -9.160 13.676 1.00 96.19 168 GLY A CA 1
ATOM 1384 C C . GLY A 1 168 ? -12.100 -7.721 14.143 1.00 96.19 168 GLY A C 1
ATOM 1385 O O . GLY A 1 168 ? -12.929 -7.140 14.837 1.00 96.19 168 GLY A O 1
ATOM 1386 N N . ARG A 1 169 ? -10.987 -7.112 13.711 1.00 95.75 169 ARG A N 1
ATOM 1387 C CA . ARG A 1 169 ? -10.650 -5.694 13.950 1.00 95.75 169 ARG A CA 1
ATOM 1388 C C . ARG A 1 169 ? -11.257 -4.740 12.915 1.00 95.75 169 ARG A C 1
ATOM 1390 O O . ARG A 1 169 ? -10.997 -3.543 12.967 1.00 95.75 169 ARG A O 1
ATOM 1397 N N . GLY A 1 170 ? -12.025 -5.251 11.951 1.00 96.06 170 GLY A N 1
ATOM 1398 C CA . GLY A 1 170 ? -12.562 -4.455 10.846 1.00 96.06 170 GLY A CA 1
ATOM 1399 C C . GLY A 1 170 ? -11.515 -4.055 9.799 1.00 96.06 170 GLY A C 1
ATOM 1400 O O . GLY A 1 170 ? -11.794 -3.203 8.959 1.00 96.06 170 GLY A O 1
ATOM 1401 N N . VAL A 1 171 ? -10.328 -4.668 9.819 1.00 97.06 171 VAL A N 1
ATOM 1402 C CA . VAL A 1 171 ? -9.249 -4.413 8.857 1.00 97.06 171 VAL A CA 1
ATOM 1403 C C . VAL A 1 171 ? -9.240 -5.526 7.816 1.00 97.06 171 VAL A C 1
ATOM 1405 O O . VAL A 1 171 ? -9.167 -6.708 8.148 1.00 97.06 171 VAL A O 1
ATOM 1408 N N . ARG A 1 172 ? -9.315 -5.167 6.534 1.00 96.81 172 ARG A N 1
ATOM 1409 C CA . ARG A 1 172 ? -9.246 -6.137 5.431 1.00 96.81 172 ARG A CA 1
ATOM 1410 C C . ARG A 1 172 ? -7.802 -6.424 5.040 1.00 96.81 172 ARG A C 1
ATOM 1412 O O . ARG A 1 172 ? -6.921 -5.604 5.279 1.00 96.81 172 ARG A O 1
ATOM 1419 N N . LEU A 1 173 ? -7.567 -7.583 4.429 1.00 97.50 173 LEU A N 1
ATOM 1420 C CA . LEU A 1 173 ? -6.243 -8.018 3.989 1.00 97.50 173 LEU A CA 1
ATOM 1421 C C . LEU A 1 173 ? -6.212 -8.175 2.473 1.00 97.50 173 LEU A C 1
ATOM 1423 O O . LEU A 1 173 ? -7.127 -8.785 1.926 1.00 97.50 173 LEU A O 1
ATOM 1427 N N . VAL A 1 174 ? -5.152 -7.681 1.831 1.00 97.50 174 VAL A N 1
ATOM 1428 C CA . VAL A 1 174 ? -4.796 -7.991 0.435 1.00 97.50 174 VAL A CA 1
ATOM 1429 C C . VAL A 1 174 ? -3.304 -8.299 0.381 1.00 97.50 174 VAL A C 1
ATOM 1431 O O . VAL A 1 174 ? -2.483 -7.427 0.649 1.00 97.50 174 VA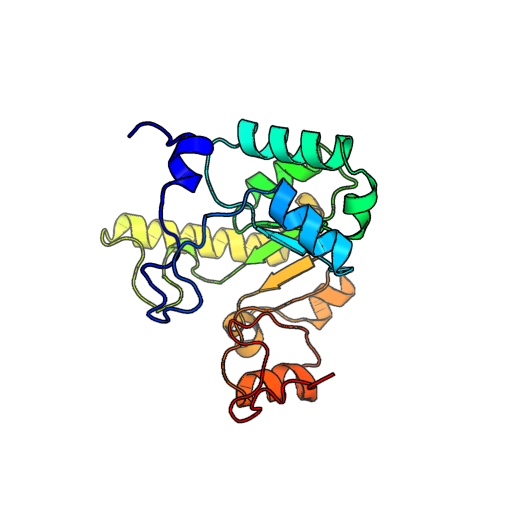L A O 1
ATOM 1434 N N . THR A 1 175 ? -2.928 -9.532 0.055 1.00 96.81 175 THR A N 1
ATOM 1435 C CA . THR A 1 175 ? -1.515 -9.937 0.102 1.00 96.81 175 THR A CA 1
ATOM 1436 C C . THR A 1 175 ? -0.753 -9.621 -1.185 1.00 96.81 175 THR A C 1
ATOM 1438 O O . THR A 1 175 ? -1.354 -9.402 -2.232 1.00 96.81 175 THR A O 1
ATOM 1441 N N . TRP A 1 176 ? 0.577 -9.617 -1.135 1.00 95.31 176 TRP A N 1
ATOM 1442 C CA . TRP A 1 176 ? 1.435 -9.368 -2.295 1.00 95.31 176 TRP A CA 1
ATOM 1443 C C . TRP A 1 176 ? 2.785 -10.107 -2.169 1.00 95.31 176 TRP A C 1
ATOM 1445 O O . TRP A 1 176 ? 3.194 -10.488 -1.073 1.00 95.31 176 TRP A O 1
ATOM 1455 N N . THR A 1 177 ? 3.534 -10.362 -3.243 1.00 94.06 177 THR A N 1
ATOM 1456 C CA . THR A 1 177 ? 3.074 -10.478 -4.638 1.00 94.06 177 THR A CA 1
ATOM 1457 C C . THR A 1 177 ? 2.991 -11.966 -4.982 1.00 94.06 177 THR A C 1
ATOM 1459 O O . THR A 1 177 ? 3.974 -12.708 -4.867 1.00 94.06 177 THR A O 1
ATOM 1462 N N . VAL A 1 178 ? 1.798 -12.427 -5.345 1.00 93.75 178 VAL A N 1
ATOM 1463 C CA . VAL A 1 178 ? 1.489 -13.837 -5.599 1.00 93.75 178 VAL A CA 1
ATOM 1464 C C . VAL A 1 178 ? 1.687 -14.123 -7.079 1.00 93.75 178 VAL A C 1
ATOM 1466 O O . VAL A 1 178 ? 0.975 -13.591 -7.929 1.00 93.75 178 VAL A O 1
ATOM 1469 N N . ASN A 1 179 ? 2.695 -14.940 -7.374 1.00 92.19 179 ASN A N 1
ATOM 1470 C CA . ASN A 1 179 ? 3.284 -15.036 -8.705 1.00 92.19 179 ASN A CA 1
ATOM 1471 C C . ASN A 1 179 ? 3.526 -16.483 -9.168 1.00 92.19 179 ASN A C 1
ATOM 1473 O O . ASN A 1 179 ? 4.239 -16.699 -10.145 1.00 92.19 179 ASN A O 1
ATOM 1477 N N . SER A 1 180 ? 2.945 -17.489 -8.522 1.00 91.38 180 SER A N 1
ATOM 1478 C CA . SER A 1 180 ? 2.782 -18.803 -9.154 1.00 91.38 180 SER A CA 1
ATOM 1479 C C . SER A 1 180 ? 1.302 -19.161 -9.249 1.00 91.38 180 SER A C 1
ATOM 1481 O O . SER A 1 180 ? 0.504 -18.748 -8.410 1.00 91.38 180 SER A O 1
ATOM 1483 N N . ASP A 1 181 ? 0.909 -19.916 -10.275 1.00 92.06 181 ASP A N 1
ATOM 1484 C CA . ASP A 1 181 ? -0.498 -20.309 -10.450 1.00 92.06 181 ASP A CA 1
ATOM 1485 C C . ASP A 1 181 ? -0.988 -21.223 -9.318 1.00 92.06 181 ASP A C 1
ATOM 1487 O O . ASP A 1 181 ? -2.159 -21.159 -8.931 1.00 92.06 181 ASP A O 1
ATOM 1491 N N . ASP A 1 182 ? -0.078 -22.003 -8.737 1.00 92.25 182 ASP A N 1
ATOM 1492 C CA . ASP A 1 182 ? -0.340 -22.802 -7.543 1.00 92.25 182 ASP A CA 1
ATOM 1493 C C . ASP A 1 182 ? -0.585 -21.907 -6.324 1.00 92.25 182 ASP A C 1
ATOM 1495 O O . ASP A 1 182 ? -1.567 -22.106 -5.609 1.00 92.25 182 ASP A O 1
ATOM 1499 N N . GLU A 1 183 ? 0.246 -20.876 -6.109 1.00 92.38 183 GLU A N 1
ATOM 1500 C CA . GLU A 1 183 ? 0.022 -19.909 -5.032 1.00 92.38 183 GLU A CA 1
ATOM 1501 C C . GLU A 1 183 ? -1.302 -19.166 -5.241 1.00 92.38 183 GLU A C 1
ATOM 1503 O O . GLU A 1 183 ? -2.082 -19.057 -4.299 1.00 92.38 183 GLU A O 1
ATOM 1508 N N . LYS A 1 184 ? -1.606 -18.705 -6.462 1.00 94.19 184 LYS A N 1
ATOM 1509 C CA . LYS A 1 184 ? -2.890 -18.052 -6.779 1.00 94.19 184 LYS A CA 1
ATOM 1510 C C . LYS A 1 184 ? -4.065 -18.952 -6.429 1.00 94.19 184 LYS A C 1
ATOM 1512 O O . LYS A 1 184 ? -4.966 -18.542 -5.707 1.00 94.19 184 LYS A O 1
ATOM 1517 N N . THR A 1 185 ? -4.019 -20.205 -6.878 1.00 94.06 185 THR A N 1
ATOM 1518 C CA . THR A 1 185 ? -5.054 -21.203 -6.588 1.00 94.06 185 THR A CA 1
ATOM 1519 C C . THR A 1 185 ? -5.187 -21.439 -5.083 1.00 94.06 185 THR A C 1
ATOM 1521 O O . THR A 1 185 ? -6.301 -21.556 -4.577 1.00 94.06 185 THR A O 1
ATOM 1524 N N . HIS A 1 186 ? -4.075 -21.464 -4.349 1.00 94.50 186 HIS A N 1
ATOM 1525 C CA . HIS A 1 186 ? -4.086 -21.602 -2.897 1.00 94.50 186 HIS A CA 1
ATOM 1526 C C . HIS A 1 186 ? -4.719 -20.385 -2.202 1.00 94.50 186 HIS A C 1
ATOM 1528 O O . HIS A 1 186 ? -5.612 -20.551 -1.367 1.00 94.50 186 HIS A O 1
ATOM 1534 N N . PHE A 1 187 ? -4.318 -19.165 -2.568 1.00 95.00 187 PHE A N 1
ATOM 1535 C CA . PHE A 1 187 ? -4.879 -17.937 -2.003 1.00 95.00 187 PHE A CA 1
ATOM 1536 C C . PHE A 1 187 ? -6.372 -17.771 -2.331 1.00 95.00 187 PHE A C 1
ATOM 1538 O O . PHE A 1 187 ? -7.134 -17.370 -1.455 1.00 95.00 187 PHE A O 1
ATOM 1545 N N . GLU A 1 188 ? -6.817 -18.150 -3.532 1.00 93.75 188 GLU A N 1
ATOM 1546 C CA . GLU A 1 188 ? -8.224 -18.070 -3.957 1.00 93.75 188 GLU A CA 1
ATOM 1547 C C . GLU A 1 188 ? -9.100 -19.145 -3.313 1.00 93.75 188 GLU A C 1
ATOM 1549 O O . GLU A 1 188 ? -10.120 -18.840 -2.696 1.00 93.75 188 GLU A O 1
ATOM 1554 N N . ASN A 1 189 ? -8.715 -20.415 -3.453 1.00 95.38 189 ASN A N 1
ATOM 1555 C CA . ASN A 1 189 ? -9.611 -21.532 -3.156 1.00 95.38 189 ASN A CA 1
ATOM 1556 C C . ASN A 1 189 ? -9.491 -22.022 -1.714 1.00 95.38 189 ASN A C 1
ATOM 1558 O O . ASN A 1 189 ? -10.472 -22.519 -1.159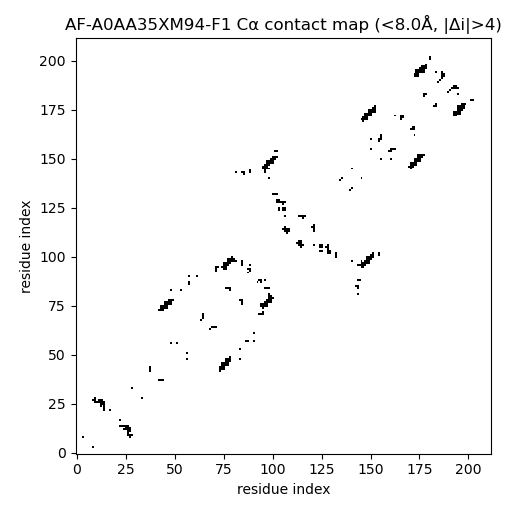 1.00 95.38 189 ASN A O 1
ATOM 1562 N N . VAL A 1 190 ? -8.301 -21.899 -1.116 1.00 93.56 190 VAL A N 1
ATOM 1563 C CA . VAL A 1 190 ? -8.030 -22.381 0.244 1.00 93.56 190 VAL A CA 1
ATOM 1564 C C . VAL A 1 190 ? -8.127 -21.235 1.240 1.00 93.56 190 VAL A C 1
ATOM 1566 O O . VAL A 1 190 ? -8.960 -21.286 2.140 1.00 93.56 190 VAL A O 1
ATOM 1569 N N . LEU A 1 191 ? -7.315 -20.189 1.063 1.00 93.25 191 LEU A N 1
ATOM 1570 C CA . LEU A 1 191 ? -7.268 -19.064 2.004 1.00 93.25 191 LEU A CA 1
ATOM 1571 C C . LEU A 1 191 ? -8.391 -18.044 1.777 1.00 93.25 191 LEU A C 1
ATOM 1573 O O . LEU A 1 191 ? -8.663 -17.247 2.670 1.00 93.25 191 LEU A O 1
ATOM 1577 N N . ARG A 1 192 ? -9.043 -18.069 0.603 1.00 94.38 192 ARG A N 1
ATOM 1578 C CA . ARG A 1 192 ? -10.109 -17.134 0.197 1.00 94.38 192 ARG A CA 1
ATOM 1579 C C . ARG A 1 192 ? -9.736 -15.671 0.436 1.00 94.38 192 ARG A C 1
ATOM 1581 O O . ARG A 1 192 ? -10.552 -14.872 0.894 1.00 94.38 192 ARG A O 1
ATOM 1588 N N . MET A 1 193 ? -8.490 -15.328 0.126 1.00 94.25 193 MET A N 1
ATOM 1589 C CA . MET A 1 193 ? -7.919 -14.015 0.387 1.00 94.25 193 MET A CA 1
ATOM 1590 C C . MET A 1 193 ? -7.503 -13.346 -0.929 1.00 94.25 193 MET A C 1
ATOM 1592 O O . MET A 1 193 ? -6.851 -13.984 -1.759 1.00 94.25 193 MET A O 1
ATOM 1596 N N . PRO A 1 194 ? -7.836 -12.059 -1.130 1.00 95.50 194 PRO A N 1
ATOM 1597 C CA . PRO A 1 194 ? -7.397 -11.328 -2.310 1.00 95.50 194 PRO A CA 1
ATOM 1598 C C . PRO A 1 194 ? -5.879 -11.107 -2.295 1.00 95.50 194 PRO A C 1
ATOM 1600 O O . PRO A 1 194 ? -5.243 -11.004 -1.239 1.00 95.50 194 PRO A O 1
ATOM 1603 N N . TYR A 1 195 ? -5.300 -10.999 -3.488 1.00 96.12 195 TYR A N 1
ATOM 1604 C CA . TYR A 1 195 ? -3.863 -10.845 -3.678 1.00 96.12 195 TYR A CA 1
ATOM 1605 C C . TYR A 1 195 ? -3.526 -9.909 -4.845 1.00 96.12 195 TYR A C 1
ATOM 1607 O O . TYR A 1 195 ? -4.324 -9.708 -5.758 1.00 96.12 195 TYR A O 1
ATOM 1615 N N . MET A 1 196 ? -2.311 -9.367 -4.820 1.00 95.81 196 MET A N 1
ATOM 1616 C CA . MET A 1 196 ? -1.680 -8.645 -5.922 1.00 95.81 196 MET A CA 1
ATOM 1617 C C . MET A 1 196 ? -0.716 -9.566 -6.659 1.00 95.81 196 MET A C 1
ATOM 1619 O O . MET A 1 196 ? -0.049 -10.399 -6.041 1.00 95.81 196 MET A O 1
ATOM 1623 N N . THR A 1 197 ? -0.625 -9.401 -7.974 1.00 94.81 197 THR A N 1
ATOM 1624 C CA . THR A 1 197 ? 0.208 -10.222 -8.856 1.00 94.81 197 THR A CA 1
ATOM 1625 C C . THR A 1 197 ? 0.818 -9.365 -9.955 1.00 94.81 197 THR A C 1
ATOM 1627 O O . THR A 1 197 ? 0.183 -8.419 -10.418 1.00 94.81 197 THR A O 1
ATOM 1630 N N . ASP A 1 198 ? 2.025 -9.718 -10.396 1.00 90.62 198 ASP A N 1
ATOM 1631 C CA . ASP A 1 198 ? 2.669 -9.054 -11.536 1.00 90.62 198 ASP A CA 1
ATOM 1632 C C . ASP A 1 198 ? 2.105 -9.538 -12.881 1.00 90.62 198 ASP A C 1
ATOM 1634 O O . ASP A 1 198 ? 2.293 -8.894 -13.911 1.00 90.62 198 ASP A O 1
ATOM 1638 N N . TYR A 1 199 ? 1.399 -10.673 -12.901 1.00 86.06 199 TYR A N 1
ATOM 1639 C CA . TYR A 1 199 ? 0.796 -11.205 -14.118 1.00 86.06 199 TYR A CA 1
ATOM 1640 C C . TYR A 1 199 ? -0.657 -11.600 -13.860 1.00 86.06 199 TYR A C 1
ATOM 1642 O O . TYR A 1 199 ? -0.949 -12.581 -13.193 1.00 86.06 199 TYR A O 1
ATOM 1650 N N . VAL A 1 200 ? -1.601 -10.827 -14.394 1.00 84.62 200 VAL A N 1
ATOM 1651 C CA . VAL A 1 200 ? -3.040 -10.997 -14.112 1.00 84.62 200 VAL A CA 1
ATOM 1652 C C . VAL A 1 200 ? -3.579 -12.338 -14.625 1.00 84.62 200 VAL A C 1
ATOM 1654 O O . VAL A 1 200 ? -4.423 -12.964 -13.991 1.00 84.62 200 VAL A O 1
ATOM 1657 N N . ARG A 1 201 ? -3.066 -12.822 -15.759 1.00 80.38 201 ARG A N 1
ATOM 1658 C CA . ARG A 1 201 ? -3.502 -14.087 -16.375 1.00 80.38 201 ARG A CA 1
ATOM 1659 C C . ARG A 1 201 ? -2.812 -15.288 -15.740 1.00 80.38 201 ARG A C 1
ATOM 1661 O O . ARG A 1 201 ? -1.728 -15.156 -15.190 1.00 80.38 201 ARG A O 1
ATOM 1668 N N . ARG A 1 202 ? -3.406 -16.475 -15.838 1.00 75.31 202 ARG A N 1
ATOM 1669 C CA . ARG A 1 202 ? -2.703 -17.730 -15.515 1.00 75.31 202 ARG A CA 1
ATOM 1670 C C . ARG A 1 202 ? -1.799 -18.143 -16.678 1.00 75.31 202 ARG A C 1
ATOM 1672 O O . ARG A 1 202 ? -2.088 -17.810 -17.835 1.00 75.31 202 ARG A O 1
ATOM 1679 N N . GLN A 1 203 ? -0.706 -18.847 -16.395 1.00 58.22 203 GLN A N 1
ATOM 1680 C CA . GLN A 1 203 ? 0.179 -19.366 -17.435 1.00 58.22 203 GLN A CA 1
ATOM 1681 C C . GLN A 1 203 ? -0.627 -20.303 -18.353 1.00 58.22 203 GLN A C 1
ATOM 1683 O O . GLN A 1 203 ? -1.241 -21.264 -17.904 1.00 58.22 203 GLN A O 1
ATOM 1688 N N . GLY A 1 204 ? -0.685 -19.982 -19.651 1.00 57.47 204 GLY A N 1
ATOM 1689 C CA . GLY A 1 204 ? -1.430 -20.758 -20.655 1.00 57.47 204 GLY A CA 1
ATOM 1690 C C . GLY A 1 204 ? -2.721 -20.119 -21.188 1.00 57.47 204 GLY A C 1
ATOM 1691 O O . GLY A 1 204 ? -3.196 -20.538 -22.242 1.00 57.47 204 GLY A O 1
ATOM 1692 N N . GLN A 1 205 ? -3.257 -19.059 -20.567 1.00 52.25 205 GLN A N 1
ATOM 1693 C CA . GLN A 1 205 ? -4.360 -18.282 -21.159 1.00 52.25 205 GLN A CA 1
ATOM 1694 C C . GLN A 1 205 ? -3.827 -17.304 -22.224 1.00 52.25 205 GLN A C 1
ATOM 1696 O O . GLN A 1 205 ? -3.389 -16.191 -21.916 1.00 52.25 205 GLN A O 1
ATOM 1701 N N . ARG A 1 206 ? -3.843 -17.717 -23.501 1.00 45.47 206 ARG A N 1
ATOM 1702 C CA . ARG A 1 206 ? -3.529 -16.827 -24.635 1.00 45.47 206 ARG A CA 1
ATOM 1703 C C . ARG A 1 206 ? -4.610 -15.755 -24.812 1.00 45.47 206 ARG A C 1
ATOM 1705 O O . ARG A 1 206 ? -5.780 -15.986 -24.537 1.00 45.47 206 ARG A O 1
ATOM 1712 N N . TYR A 1 207 ? -4.194 -14.582 -25.291 1.00 44.91 207 TYR A N 1
ATOM 1713 C CA . TYR A 1 207 ? -5.089 -13.518 -25.748 1.00 44.91 207 TYR A CA 1
ATOM 1714 C C . TYR A 1 207 ? -5.865 -14.021 -26.975 1.00 44.91 207 TYR A C 1
ATOM 1716 O O . TYR A 1 207 ? -5.258 -14.243 -28.020 1.00 44.91 207 TYR A O 1
ATOM 1724 N N . GLN A 1 208 ? -7.176 -14.229 -26.851 1.00 41.34 208 GLN A N 1
ATOM 1725 C CA . GLN A 1 208 ? -8.064 -14.140 -28.005 1.00 41.34 208 GLN A CA 1
ATOM 1726 C C . GLN A 1 208 ? -8.380 -12.657 -28.153 1.00 41.34 208 GLN A C 1
ATOM 1728 O O . GLN A 1 208 ? -8.977 -12.058 -27.264 1.00 41.34 208 GLN A O 1
ATOM 1733 N N . ALA A 1 209 ? -7.863 -12.046 -29.216 1.00 45.97 209 ALA A N 1
ATOM 1734 C CA . ALA A 1 209 ? -8.347 -10.743 -29.624 1.00 45.97 209 ALA A CA 1
ATOM 1735 C C . ALA A 1 209 ? -9.780 -10.966 -30.092 1.00 45.97 209 ALA A C 1
ATOM 1737 O O . ALA A 1 209 ? -9.975 -11.656 -31.097 1.00 45.97 209 ALA A O 1
ATOM 1738 N N . ASP A 1 210 ? -10.761 -10.438 -29.366 1.00 41.53 210 ASP A N 1
ATOM 1739 C CA . ASP A 1 210 ? -12.104 -10.311 -29.912 1.00 41.53 210 ASP A CA 1
ATOM 1740 C C . ASP A 1 210 ? -11.975 -9.400 -31.132 1.00 41.53 210 ASP A C 1
ATOM 1742 O O . ASP A 1 210 ? -11.761 -8.193 -31.034 1.00 41.53 210 ASP A O 1
ATOM 1746 N N . THR A 1 211 ? -11.958 -10.036 -32.300 1.00 36.94 211 THR A N 1
ATOM 1747 C CA . THR A 1 211 ? -11.950 -9.352 -33.583 1.00 36.94 211 THR A CA 1
ATOM 1748 C C . THR A 1 211 ? -13.389 -8.907 -33.786 1.00 36.94 211 THR A C 1
ATOM 1750 O O . THR A 1 211 ? -14.234 -9.727 -34.143 1.00 36.94 211 THR A O 1
ATOM 1753 N N . VAL A 1 212 ? -13.673 -7.653 -33.437 1.00 36.50 212 VAL A N 1
ATOM 1754 C CA . VAL A 1 212 ? -14.914 -6.969 -33.821 1.00 36.50 212 VAL A CA 1
ATOM 1755 C C . VAL A 1 212 ? -14.762 -6.454 -35.243 1.00 36.50 212 VAL A C 1
ATOM 1757 O O . VAL A 1 212 ? -13.698 -5.860 -35.533 1.00 36.50 212 VAL A O 1
#

Sequence (212 aa):
MGAVSCTRRRLFDSHSIYTRSEFAGERIPTLNGALDVCEELDLVLFLELKGGSTDNVLRTIKEMFLERPHLADRVCLVSFWPWMLYKVRRMDPKIMCGFTIRREELQYTTSGEPKNQELWKHILAGLVDRAVFWSTHTWLWEVLGISLLLPYKGDILEKRIDPDLWYGRGVRLVTWTVNSDDEKTHFENVLRMPYMTDYVRRQGQRYQADTV

InterPro domains:
  IPR017946 PLC-like phosphodiesterase, TIM beta/alpha-barrel domain superfamily [G3DSA:3.20.20.190] (6-205)
  IPR017946 PLC-like phosphodiesterase, TIM beta/alpha-barrel domain superfamily [SSF51695] (24-195)

Organism: Geodia barretti (NCBI:txid519541)

Solvent-accessible surface area (backbone atoms only — not comparable to full-atom values): 12399 Å² total; per-residue (Å²): 134,82,84,80,50,71,77,63,46,52,69,42,68,68,32,86,87,56,94,53,76,91,45,69,87,43,51,58,76,51,71,68,61,51,49,52,52,32,58,76,68,72,51,73,42,78,50,70,66,74,83,79,62,65,68,56,54,53,49,51,53,50,49,50,45,70,79,39,58,76,44,53,85,34,41,32,41,27,31,76,47,67,71,56,48,37,53,48,36,72,74,41,74,77,57,42,31,27,44,38,45,51,86,42,56,62,26,29,45,97,87,64,50,66,68,46,91,50,66,70,58,31,54,51,25,43,54,49,28,51,50,51,54,52,37,50,78,72,52,45,42,67,76,42,57,40,48,32,37,31,41,30,48,64,41,47,76,70,61,74,46,61,66,68,64,37,49,75,70,66,23,44,67,40,29,36,75,51,80,45,69,66,52,44,49,41,32,53,74,71,66,64,44,55,69,40,50,94,60,91,65,57,92,84,71,72,87,77,76,83,82,125

Mean predicted aligned error: 7.29 Å